Protein AF-A0A4C1SK68-F1 (afdb_monomer_lite)

Secondary structure (DSSP, 8-state):
--------TTSHHHHTTTTS--TTGGGPPPHHHHHHHHHHHHSHHHHHHHHHHHSS----HHHHHHHHHHHHHHHH--HHHHHHHHHHHHHHHHHHHHHHHH--SSPPPSS--TTTTPPPPHHHHHHHTTSHHHHHHHHHHTT-------------------------------SS-GGGSGGGTHHHHTT--SS---EESSSEE----

Radius of gyration: 30.45 Å; chains: 1; bounding box: 67×74×80 Å

Organism: Eumeta variegata (NCBI:txid151549)

InterPro domains:
  IPR021475 Plasticity-Associated Neural Transcript Short/Early meiotic induction protein 1-like [PF11326] (29-109)
  IPR021475 Plasticity-Associated Neural Transcript Short/Early meiotic induction protein 1-like [PTHR28052] (10-120)

Structure (mmCIF, N/CA/C/O backbone):
data_AF-A0A4C1SK68-F1
#
_entry.id   AF-A0A4C1SK68-F1
#
loop_
_atom_site.group_PDB
_atom_site.id
_atom_site.type_symbol
_atom_site.label_atom_id
_atom_site.label_alt_id
_atom_site.label_comp_id
_atom_site.label_asym_id
_atom_site.label_entity_id
_atom_site.label_seq_id
_atom_site.pdbx_PDB_ins_code
_atom_site.Cartn_x
_atom_site.Cartn_y
_atom_site.Cartn_z
_atom_site.occupancy
_atom_site.B_iso_or_equiv
_atom_site.auth_seq_id
_atom_site.auth_comp_id
_atom_site.auth_asym_id
_atom_site.auth_atom_id
_atom_site.pdbx_PDB_model_num
ATOM 1 N N . MET A 1 1 ? -30.040 -33.958 46.242 1.00 38.69 1 MET A N 1
ATOM 2 C CA . MET A 1 1 ? -29.887 -35.110 45.330 1.00 38.69 1 MET A CA 1
ATOM 3 C C . MET A 1 1 ? -29.654 -34.526 43.952 1.00 38.69 1 MET A C 1
ATOM 5 O O . MET A 1 1 ? -30.387 -33.626 43.572 1.00 38.69 1 MET A O 1
ATOM 9 N N . SER A 1 2 ? -28.550 -34.922 43.339 1.00 40.53 2 SER A N 1
ATOM 10 C CA . SER A 1 2 ? -27.747 -34.177 42.371 1.00 40.53 2 SER A CA 1
ATOM 11 C C . SER A 1 2 ? -28.482 -33.679 41.125 1.00 40.53 2 SER A C 1
ATOM 13 O O . SER A 1 2 ? -29.178 -34.440 40.457 1.00 40.53 2 SER A O 1
ATOM 15 N N . THR A 1 3 ? -28.262 -32.409 40.792 1.00 37.69 3 THR A N 1
ATOM 16 C CA . THR A 1 3 ? -28.519 -31.835 39.470 1.00 37.69 3 THR A CA 1
ATOM 17 C C . THR A 1 3 ? -27.426 -32.319 38.523 1.00 37.69 3 THR A C 1
ATOM 19 O O . THR A 1 3 ? -26.257 -31.997 38.709 1.00 37.69 3 THR A O 1
ATOM 22 N N . THR A 1 4 ? -27.787 -33.142 37.543 1.00 39.72 4 THR A N 1
ATOM 23 C CA . THR A 1 4 ? -26.892 -33.533 36.450 1.00 39.72 4 THR A CA 1
ATOM 24 C C . THR A 1 4 ? -26.941 -32.453 35.376 1.00 39.72 4 THR A C 1
ATOM 26 O O . THR A 1 4 ? -27.926 -32.360 34.638 1.00 39.72 4 THR A O 1
ATOM 29 N N . GLU A 1 5 ? -25.900 -31.632 35.317 1.00 50.00 5 GLU A N 1
ATOM 30 C CA . GLU A 1 5 ? -25.594 -30.792 34.161 1.00 50.00 5 GLU A CA 1
ATOM 31 C C . GLU A 1 5 ? -25.215 -31.721 33.000 1.00 50.00 5 GLU A C 1
ATOM 33 O O . GLU A 1 5 ? -24.385 -32.617 33.146 1.00 50.00 5 GLU A O 1
ATOM 38 N N . LYS A 1 6 ? -25.912 -31.583 31.871 1.00 47.06 6 LYS A N 1
ATOM 39 C CA . LYS A 1 6 ? -25.527 -32.236 30.622 1.00 47.06 6 LYS A CA 1
ATOM 40 C C . LYS A 1 6 ? -24.507 -31.327 29.962 1.00 47.06 6 LYS A C 1
ATOM 42 O O . LYS A 1 6 ? -24.854 -30.214 29.582 1.00 47.06 6 LYS A O 1
ATOM 47 N N . GLU A 1 7 ? -23.277 -31.803 29.857 1.00 49.47 7 GLU A N 1
ATOM 48 C CA . GLU A 1 7 ? -22.253 -31.167 29.040 1.00 49.47 7 GLU A CA 1
ATOM 49 C C . GLU A 1 7 ? -22.688 -31.234 27.571 1.00 49.47 7 GLU A C 1
ATOM 51 O O . GLU A 1 7 ? -22.977 -32.308 27.033 1.00 49.47 7 GLU A O 1
ATOM 56 N N . ASP A 1 8 ? -22.810 -30.062 26.946 1.00 48.53 8 ASP A N 1
ATOM 57 C CA . ASP A 1 8 ? -23.106 -29.936 25.526 1.00 48.53 8 ASP A CA 1
ATOM 58 C C . ASP A 1 8 ? -21.864 -30.353 24.708 1.00 48.53 8 ASP A C 1
ATOM 60 O O . ASP A 1 8 ? -20.822 -29.692 24.798 1.00 48.53 8 ASP A O 1
ATOM 64 N N . PRO A 1 9 ? -21.960 -31.375 23.833 1.00 48.41 9 PRO A N 1
ATOM 65 C CA . PRO A 1 9 ? -20.837 -31.929 23.057 1.00 48.41 9 PRO A CA 1
ATOM 66 C C . PRO A 1 9 ? -20.327 -30.999 21.937 1.00 48.41 9 PRO A C 1
ATOM 68 O O . PRO A 1 9 ? -19.558 -31.408 21.069 1.00 48.41 9 PRO A O 1
ATOM 71 N N . ASN A 1 10 ? -20.801 -29.753 21.911 1.00 51.72 10 ASN A N 1
ATOM 72 C CA . ASN A 1 10 ? -20.462 -28.746 20.909 1.00 51.72 10 ASN A CA 1
ATOM 73 C C . ASN A 1 10 ? -19.434 -27.723 21.419 1.00 51.72 10 ASN A C 1
ATOM 75 O O . ASN A 1 10 ? -18.953 -26.900 20.646 1.00 51.72 10 ASN A O 1
ATOM 79 N N . THR A 1 11 ? -19.101 -27.777 22.710 1.00 47.50 11 THR A N 1
ATOM 80 C CA . THR A 1 11 ? -18.128 -26.874 23.340 1.00 47.50 11 THR A CA 1
ATOM 81 C C . THR A 1 11 ? -16.695 -27.363 23.110 1.00 47.50 11 THR A C 1
ATOM 83 O O . THR A 1 11 ? -15.807 -26.559 22.852 1.00 47.50 11 THR A O 1
ATOM 86 N N . GLU A 1 12 ? -16.486 -28.684 23.063 1.00 49.59 12 GLU A N 1
ATOM 87 C CA . GLU A 1 12 ? -15.172 -29.298 22.807 1.00 49.59 12 GLU A CA 1
ATOM 88 C C . GLU A 1 12 ? -14.714 -29.164 21.344 1.00 49.59 12 GLU A C 1
ATOM 90 O O . GLU A 1 12 ? -13.524 -29.055 21.071 1.00 49.59 12 GLU A O 1
ATOM 95 N N . LYS A 1 13 ? -15.643 -29.073 20.381 1.00 45.56 13 LYS A N 1
ATOM 96 C CA . LYS A 1 13 ? -15.292 -28.851 18.963 1.00 45.56 13 LYS A CA 1
ATOM 97 C C . LYS A 1 13 ? -14.868 -27.418 18.641 1.00 45.56 13 LYS A C 1
ATOM 99 O O . LYS A 1 13 ? -14.327 -27.182 17.565 1.00 45.56 13 LYS A O 1
ATOM 104 N N . LEU A 1 14 ? -15.144 -26.469 19.535 1.00 50.62 14 LEU A N 1
ATOM 105 C CA . LEU A 1 14 ? -14.680 -25.090 19.397 1.00 50.62 14 LEU A CA 1
ATOM 106 C C . LEU A 1 14 ? -13.242 -24.939 19.919 1.00 50.62 14 LEU A C 1
ATOM 108 O O . LEU A 1 14 ? -12.479 -24.144 19.377 1.00 50.62 14 LEU A O 1
ATOM 112 N N . ASP A 1 15 ? -12.871 -25.736 20.922 1.00 47.50 15 ASP A N 1
ATOM 113 C CA . ASP A 1 15 ? -11.580 -25.671 21.616 1.00 47.50 15 ASP A CA 1
ATOM 114 C C . ASP A 1 15 ? -10.448 -26.359 20.829 1.00 47.50 15 ASP A C 1
ATOM 116 O O . ASP A 1 15 ? -9.328 -25.868 20.766 1.00 47.50 15 ASP A O 1
ATOM 120 N N . GLU A 1 16 ? -10.748 -27.414 20.066 1.00 44.81 16 GLU A N 1
ATOM 121 C CA . GLU A 1 16 ? -9.751 -28.060 19.189 1.00 44.81 16 GLU A CA 1
ATOM 122 C C . GLU A 1 16 ? -9.451 -27.245 17.903 1.00 44.81 16 GLU A C 1
ATOM 124 O O . GLU A 1 16 ? -8.502 -27.529 17.176 1.00 44.81 16 GLU A O 1
ATOM 129 N N . SER A 1 17 ? -10.230 -26.186 17.631 1.00 52.22 17 SER A N 1
ATOM 130 C CA . SER A 1 17 ? -9.979 -25.203 16.555 1.00 52.22 17 SER A CA 1
ATOM 131 C C . SER A 1 17 ? -9.205 -23.959 17.019 1.00 52.22 17 SER A C 1
ATOM 133 O O . SER A 1 17 ? -8.799 -23.127 16.204 1.00 52.22 17 SER A O 1
ATOM 135 N N . LEU A 1 18 ? -8.980 -23.830 18.328 1.00 54.94 18 LEU A N 1
ATOM 136 C CA . LEU A 1 18 ? -8.293 -22.698 18.955 1.00 54.94 18 LEU A CA 1
ATOM 137 C C . LEU A 1 18 ? -6.761 -22.800 18.866 1.00 54.94 18 LEU A C 1
ATOM 139 O O . LEU A 1 18 ? -6.067 -21.810 19.080 1.00 54.94 18 LEU A O 1
ATOM 143 N N . GLU A 1 19 ? -6.247 -23.964 18.464 1.00 50.34 19 GLU A N 1
ATOM 144 C CA . GLU A 1 19 ? -4.825 -24.219 18.200 1.00 50.34 19 GLU A CA 1
ATOM 145 C C . GLU A 1 19 ? -4.500 -24.324 16.700 1.00 50.34 19 GLU A C 1
ATOM 147 O O . GLU A 1 19 ? -3.377 -24.642 16.307 1.00 50.34 19 GLU A O 1
ATOM 152 N N . THR A 1 20 ? -5.458 -23.987 15.827 1.00 57.59 20 THR A N 1
ATOM 153 C CA . THR A 1 20 ? -5.109 -23.535 14.478 1.00 57.59 20 THR A CA 1
ATOM 154 C C . THR A 1 20 ? -4.511 -22.143 14.621 1.00 57.59 20 THR A C 1
ATOM 156 O O . THR A 1 20 ? -5.218 -21.138 14.541 1.00 57.59 20 THR A O 1
ATOM 159 N N . GLU A 1 21 ? -3.202 -22.090 14.891 1.00 64.06 21 GLU A N 1
ATOM 160 C CA . GLU A 1 21 ? -2.404 -20.873 14.764 1.00 64.06 21 GLU A CA 1
ATOM 161 C C . GLU A 1 21 ? -2.870 -20.139 13.510 1.00 64.06 21 GLU A C 1
ATOM 163 O O . GLU A 1 21 ? -3.033 -20.754 12.453 1.00 64.06 21 GLU A O 1
ATOM 168 N N . LEU A 1 22 ? -3.150 -18.842 13.631 1.00 72.88 22 LEU A N 1
ATOM 169 C CA . LEU A 1 22 ? -3.483 -17.989 12.498 1.00 72.88 22 LEU A CA 1
ATOM 170 C C . LEU A 1 22 ? -2.348 -18.106 11.467 1.00 72.88 22 LEU A C 1
ATOM 172 O O . LEU A 1 22 ? -1.379 -17.356 11.520 1.00 72.88 22 LEU A O 1
ATOM 176 N N . ILE A 1 23 ? -2.468 -19.045 10.519 1.00 80.06 23 ILE A N 1
ATOM 177 C CA . ILE A 1 23 ? -1.443 -19.375 9.507 1.00 80.06 23 ILE A CA 1
ATOM 178 C C . ILE A 1 23 ? -1.027 -18.107 8.746 1.00 80.06 23 ILE A C 1
ATOM 180 O O . ILE A 1 23 ? 0.108 -17.954 8.296 1.00 80.06 23 ILE A O 1
ATOM 184 N N . ASP A 1 24 ? -1.961 -17.164 8.647 1.00 88.94 24 ASP A N 1
ATOM 185 C CA . ASP A 1 24 ? -1.818 -15.894 7.960 1.00 88.94 24 ASP A CA 1
ATOM 186 C C . ASP A 1 24 ? -1.514 -14.702 8.891 1.00 88.94 24 ASP A C 1
ATOM 188 O O . ASP A 1 24 ? -1.671 -13.557 8.469 1.00 88.94 24 ASP A O 1
ATOM 192 N N . GLU A 1 25 ? -1.040 -14.915 10.128 1.00 89.69 25 GLU A N 1
ATOM 193 C CA . GLU A 1 25 ? -0.653 -13.829 11.055 1.00 89.69 25 GLU A CA 1
ATOM 194 C C . GLU A 1 25 ? 0.375 -12.878 10.424 1.00 89.69 25 GLU A C 1
ATOM 196 O O . GLU A 1 25 ? 0.299 -11.663 10.600 1.00 89.69 25 GLU A O 1
ATOM 201 N N . TRP A 1 26 ? 1.290 -13.401 9.604 1.00 91.44 26 TRP A N 1
ATOM 202 C CA . TRP A 1 26 ? 2.285 -12.609 8.873 1.00 91.44 26 TRP A CA 1
ATOM 203 C C . TRP A 1 26 ? 1.676 -11.556 7.926 1.00 91.44 26 TRP A C 1
ATOM 205 O O . TRP A 1 26 ? 2.386 -10.654 7.477 1.00 91.44 26 TRP A O 1
ATOM 215 N N . MET A 1 27 ? 0.382 -11.658 7.589 1.00 93.06 27 MET A N 1
ATOM 216 C CA . MET A 1 27 ? -0.323 -10.654 6.786 1.00 93.06 27 MET A CA 1
ATOM 217 C C . MET A 1 27 ? -0.665 -9.390 7.583 1.00 93.06 27 MET A C 1
ATOM 219 O O . MET A 1 27 ? -0.877 -8.334 6.981 1.00 93.06 27 MET A O 1
ATOM 223 N N . ILE A 1 28 ? -0.714 -9.479 8.913 1.00 95.25 28 ILE A N 1
ATOM 224 C CA . ILE A 1 28 ? -1.038 -8.357 9.792 1.00 95.25 28 ILE A CA 1
ATOM 225 C C . ILE A 1 28 ? 0.140 -7.378 9.805 1.00 95.25 28 ILE A C 1
ATOM 227 O O . ILE A 1 28 ? 1.260 -7.710 10.195 1.00 95.25 28 ILE A O 1
ATOM 231 N N . ARG A 1 29 ? -0.106 -6.140 9.365 1.00 95.75 29 ARG A N 1
ATOM 232 C CA . ARG A 1 29 ? 0.907 -5.074 9.347 1.00 95.75 29 ARG A CA 1
ATOM 233 C C . ARG A 1 29 ? 0.999 -4.373 10.705 1.00 95.75 29 ARG A C 1
ATOM 235 O O . ARG A 1 29 ? 0.130 -4.512 11.559 1.00 95.75 29 ARG A O 1
ATOM 242 N N . GLN A 1 30 ? 2.039 -3.559 10.894 1.00 96.62 30 GLN A N 1
ATOM 243 C CA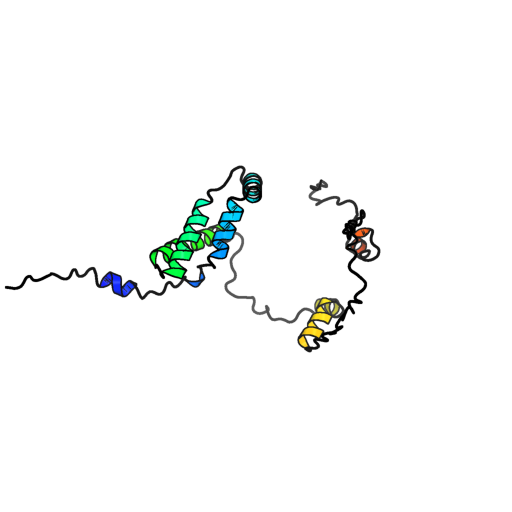 . GLN A 1 30 ? 2.144 -2.699 12.078 1.00 96.62 30 GLN A CA 1
ATOM 244 C C . GLN A 1 30 ? 0.952 -1.737 12.165 1.00 96.62 30 GLN A C 1
ATOM 246 O O . GLN A 1 30 ? 0.571 -1.127 11.164 1.00 96.62 30 GLN A O 1
ATOM 251 N N . CYS A 1 31 ? 0.412 -1.536 13.371 1.00 97.62 31 CYS A N 1
ATOM 252 C CA . CYS A 1 31 ? -0.778 -0.703 13.554 1.00 97.62 31 CYS A CA 1
ATOM 253 C C . CYS A 1 31 ? -0.584 0.761 13.126 1.00 97.62 31 CYS A C 1
ATOM 255 O O . CYS A 1 31 ? -1.534 1.399 12.675 1.00 97.62 31 CYS A O 1
ATOM 257 N N . SER A 1 32 ? 0.644 1.285 13.198 1.00 97.50 32 SER A N 1
ATOM 258 C CA . SER A 1 32 ? 0.994 2.613 12.676 1.00 97.50 32 SER A CA 1
ATOM 259 C C . SER A 1 32 ? 0.655 2.764 11.193 1.00 97.50 32 SER A C 1
ATOM 261 O O . SER A 1 32 ? 0.072 3.772 10.810 1.00 97.50 32 SER A O 1
ATOM 263 N N . LEU A 1 33 ? 0.914 1.737 10.380 1.00 97.81 33 LEU A N 1
ATOM 264 C CA . LEU A 1 33 ? 0.646 1.781 8.945 1.00 97.81 33 LEU A CA 1
ATOM 265 C C . LEU A 1 33 ? -0.849 1.946 8.662 1.00 97.81 33 LEU A C 1
ATOM 267 O O . LEU A 1 33 ? -1.220 2.792 7.861 1.00 97.81 33 LEU A O 1
ATOM 271 N N . TYR A 1 34 ? -1.729 1.216 9.354 1.00 98.00 34 TYR A N 1
ATOM 272 C CA . TYR A 1 34 ? -3.180 1.391 9.184 1.00 98.00 34 TYR A CA 1
ATOM 273 C C . TYR A 1 34 ? -3.651 2.798 9.558 1.00 98.00 34 TYR A C 1
ATOM 275 O O . TYR A 1 34 ? -4.532 3.359 8.903 1.00 98.00 34 TYR A O 1
ATOM 283 N N . LYS A 1 35 ? -3.053 3.381 10.601 1.00 97.88 35 LYS A N 1
ATOM 284 C CA . LYS A 1 35 ? -3.345 4.751 11.023 1.00 97.88 35 LYS A CA 1
ATOM 285 C C . LYS A 1 35 ? -2.905 5.764 9.970 1.00 97.88 35 LYS A C 1
ATOM 287 O O . LYS A 1 35 ? -3.661 6.686 9.671 1.00 97.88 35 LYS A O 1
ATOM 292 N N . ASP A 1 36 ? -1.719 5.584 9.402 1.00 98.00 36 ASP A N 1
ATOM 293 C CA . ASP A 1 36 ? -1.185 6.463 8.363 1.00 98.00 36 ASP A CA 1
ATOM 294 C C . ASP A 1 36 ? -2.028 6.390 7.084 1.00 98.00 36 ASP A C 1
ATOM 296 O O . ASP A 1 36 ? -2.378 7.429 6.531 1.00 98.00 36 ASP A O 1
ATOM 300 N N . GLU A 1 37 ? -2.466 5.194 6.678 1.00 97.25 37 GLU A N 1
ATOM 301 C CA . GLU A 1 37 ? -3.383 5.003 5.542 1.00 97.25 37 GLU A CA 1
ATOM 302 C C . GLU A 1 37 ? -4.736 5.693 5.778 1.00 97.25 37 GLU A C 1
ATOM 304 O O . GLU A 1 37 ? -5.276 6.356 4.891 1.00 97.25 37 GLU A O 1
ATOM 309 N N . TYR A 1 38 ? -5.285 5.592 6.994 1.00 97.75 38 TYR A N 1
ATOM 310 C CA . TYR A 1 38 ? -6.509 6.305 7.361 1.00 97.75 38 TYR A CA 1
ATOM 311 C C . TYR A 1 38 ? -6.325 7.831 7.308 1.00 97.75 38 TYR A C 1
ATOM 313 O O . TYR A 1 38 ? -7.180 8.548 6.773 1.00 97.75 38 TYR A O 1
ATOM 321 N N . ASN A 1 39 ? -5.209 8.334 7.840 1.00 97.62 39 ASN A N 1
ATOM 322 C CA . ASN A 1 39 ? -4.885 9.759 7.832 1.00 97.62 39 ASN A CA 1
ATOM 323 C C . ASN A 1 39 ? -4.694 10.282 6.404 1.00 97.62 39 ASN A C 1
ATOM 325 O O . ASN A 1 39 ? -5.247 11.324 6.062 1.00 97.62 39 ASN A O 1
ATOM 329 N N . GLU A 1 40 ? -3.978 9.553 5.547 1.00 97.12 40 GLU A N 1
ATOM 330 C CA . GLU A 1 40 ? -3.803 9.926 4.143 1.00 97.12 40 GLU A CA 1
ATOM 331 C C . GLU A 1 40 ? -5.144 9.889 3.402 1.00 97.12 40 GLU A C 1
ATOM 333 O O . GLU A 1 40 ? -5.490 10.840 2.704 1.00 97.12 40 GLU A O 1
ATOM 338 N N . CYS A 1 41 ? -5.965 8.856 3.621 1.00 96.44 41 CYS A N 1
ATOM 339 C CA . CYS A 1 41 ? -7.281 8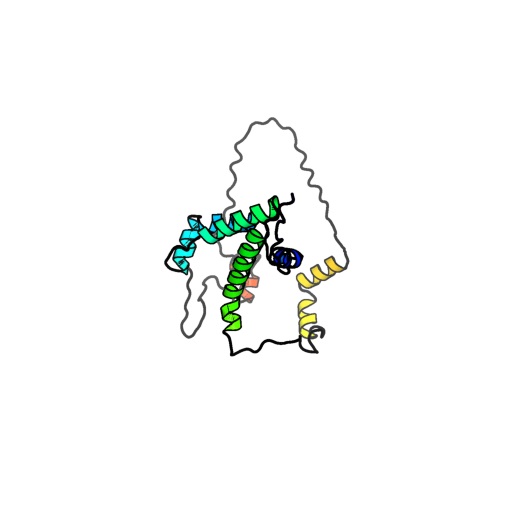.735 2.992 1.00 96.44 41 CYS A CA 1
ATOM 340 C C . CYS A 1 41 ? -8.214 9.907 3.339 1.00 96.44 41 CYS A C 1
ATOM 342 O O . CYS A 1 41 ? -8.989 10.358 2.491 1.00 96.44 41 CYS A O 1
ATOM 344 N N . THR A 1 42 ? -8.143 10.406 4.576 1.00 96.69 42 THR A N 1
ATOM 345 C CA . THR A 1 42 ? -8.995 11.497 5.077 1.00 96.69 42 THR A CA 1
ATOM 346 C C . THR A 1 42 ? -8.394 12.890 4.893 1.00 96.69 42 THR A C 1
ATOM 348 O O . THR A 1 42 ? -9.135 13.874 4.925 1.00 96.69 42 THR A O 1
ATOM 351 N N . SER A 1 43 ? -7.086 12.988 4.656 1.00 97.44 43 SER A N 1
ATOM 352 C CA . SER A 1 43 ? -6.380 14.240 4.395 1.00 97.44 43 SER A CA 1
ATOM 353 C C . SER A 1 43 ? -6.938 14.957 3.167 1.00 97.44 43 SER A C 1
ATOM 355 O O . SER A 1 43 ? -7.312 14.330 2.178 1.00 97.44 43 SER A O 1
ATOM 357 N N . ILE A 1 44 ? -6.932 16.294 3.186 1.00 97.00 44 ILE A N 1
ATOM 358 C CA . ILE A 1 44 ? -7.383 17.132 2.061 1.00 97.00 44 ILE A CA 1
ATOM 359 C C . ILE A 1 44 ? -6.631 16.763 0.777 1.00 97.00 44 ILE A C 1
ATOM 361 O O . ILE A 1 44 ? -7.235 16.641 -0.288 1.00 97.00 44 ILE A O 1
ATOM 365 N N . LYS A 1 45 ? -5.316 16.535 0.885 1.00 97.19 45 LYS A N 1
ATOM 366 C CA . LYS A 1 45 ? -4.480 16.136 -0.250 1.00 97.19 45 LYS A CA 1
ATOM 367 C C . LYS A 1 45 ? -4.884 14.756 -0.777 1.00 97.19 45 LYS A C 1
ATOM 369 O O . LYS A 1 45 ? -5.051 14.591 -1.983 1.00 97.19 45 LYS A O 1
ATOM 374 N N . GLY A 1 46 ? -5.109 13.791 0.112 1.00 96.12 46 GLY A N 1
ATOM 375 C CA . GLY A 1 46 ? -5.563 12.456 -0.270 1.00 96.12 46 GLY A CA 1
ATOM 376 C C . GLY A 1 46 ? -6.955 12.464 -0.900 1.00 96.12 46 GLY A C 1
ATOM 377 O O . GLY A 1 46 ? -7.160 11.824 -1.928 1.00 96.12 46 GLY A O 1
ATOM 378 N N . ARG A 1 47 ? -7.896 13.253 -0.364 1.00 96.12 47 ARG A N 1
ATOM 379 C CA . ARG A 1 47 ? -9.228 13.461 -0.959 1.00 96.12 47 ARG A CA 1
ATOM 380 C C . ARG A 1 47 ? -9.149 14.086 -2.346 1.00 96.12 47 ARG A C 1
ATOM 382 O O . ARG A 1 47 ? -9.845 13.632 -3.250 1.00 96.12 47 ARG A O 1
ATOM 389 N N . PHE A 1 48 ? -8.270 15.068 -2.531 1.00 97.50 48 PHE A N 1
ATOM 390 C CA . PHE A 1 48 ? -8.014 15.658 -3.842 1.00 97.50 48 PHE A CA 1
ATOM 391 C C . PHE A 1 48 ? -7.465 14.621 -4.835 1.00 97.50 48 PHE A 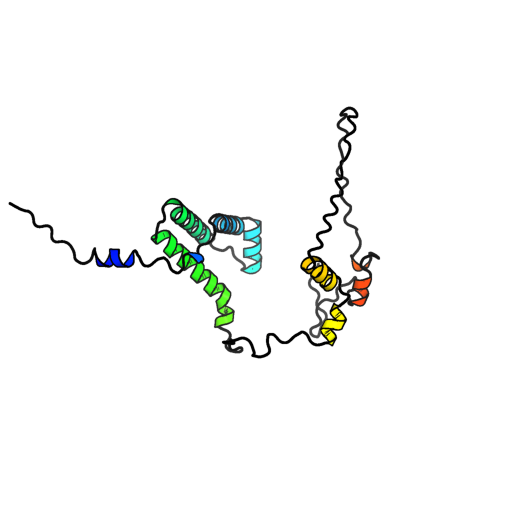C 1
ATOM 393 O O . PHE A 1 48 ? -7.966 14.520 -5.953 1.00 97.50 48 PHE A O 1
ATOM 400 N N . HIS A 1 49 ? -6.496 13.796 -4.427 1.00 96.50 49 HIS A N 1
ATOM 401 C CA . HIS A 1 49 ? -5.963 12.730 -5.280 1.00 96.50 49 HIS A CA 1
ATOM 402 C C . HIS A 1 49 ? -7.001 11.651 -5.612 1.00 96.50 49 HIS A C 1
ATOM 404 O O . HIS A 1 49 ? -7.069 11.212 -6.757 1.00 96.50 49 HIS A O 1
ATOM 410 N N . GLN A 1 50 ? -7.835 11.248 -4.650 1.00 95.62 50 GLN A N 1
ATOM 411 C CA . GLN A 1 50 ? -8.937 10.310 -4.890 1.00 95.62 50 GLN A CA 1
ATOM 412 C C . GLN A 1 50 ? -9.908 10.862 -5.933 1.00 95.62 50 GLN A C 1
ATOM 414 O O . GLN A 1 50 ? -10.215 10.167 -6.895 1.00 95.62 50 GLN A O 1
ATOM 419 N N . TYR A 1 51 ? -10.311 12.127 -5.790 1.00 96.00 51 TYR A N 1
ATOM 420 C CA . TYR A 1 51 ? -11.183 12.786 -6.756 1.00 96.00 51 TYR A CA 1
ATOM 421 C C . TYR A 1 51 ? -10.540 12.868 -8.147 1.00 96.00 51 TYR A C 1
ATOM 423 O O . TYR A 1 51 ? -11.204 12.614 -9.145 1.00 96.00 51 TYR A O 1
ATOM 431 N N . PHE A 1 52 ? -9.238 13.152 -8.233 1.00 97.19 52 PHE A N 1
ATOM 432 C CA . PHE A 1 52 ? -8.526 13.194 -9.513 1.00 97.19 52 PHE A CA 1
ATOM 433 C C . PHE A 1 52 ? -8.462 11.826 -10.215 1.00 97.19 52 PHE A C 1
ATOM 435 O O . PHE A 1 52 ? -8.555 11.761 -11.437 1.00 97.19 52 PHE A O 1
ATOM 442 N N . ILE A 1 53 ? -8.300 10.734 -9.460 1.00 95.50 53 ILE A N 1
ATOM 443 C CA . ILE A 1 53 ? -8.153 9.379 -10.018 1.00 95.50 53 ILE A CA 1
ATOM 444 C C . ILE A 1 53 ? -9.514 8.736 -10.307 1.00 95.50 53 ILE A C 1
ATOM 446 O O . ILE A 1 53 ? -9.696 8.131 -11.361 1.00 95.50 53 ILE A O 1
ATOM 450 N N . TYR A 1 54 ? -10.451 8.835 -9.363 1.00 94.69 54 TYR A N 1
ATOM 451 C CA . TYR A 1 54 ? -11.716 8.095 -9.379 1.00 94.69 54 TYR A CA 1
ATOM 452 C C . TYR A 1 54 ? -12.938 8.973 -9.679 1.00 94.69 54 TYR A C 1
ATOM 454 O O . TYR A 1 54 ? -14.001 8.440 -9.972 1.00 94.69 54 TYR A O 1
ATOM 462 N N . GLY A 1 55 ? -12.818 10.302 -9.607 1.00 96.12 55 GLY A N 1
ATOM 463 C CA . GLY A 1 55 ? -13.942 11.237 -9.761 1.00 96.12 55 GLY A CA 1
ATOM 464 C C . GLY A 1 55 ? -14.817 11.391 -8.512 1.00 96.12 55 GLY A C 1
ATOM 465 O O . GLY A 1 55 ? -15.720 12.222 -8.489 1.00 96.12 55 GLY A O 1
ATOM 466 N N . GLU A 1 56 ? -14.543 10.629 -7.455 1.00 95.50 56 GLU A N 1
ATOM 467 C CA . GLU A 1 56 ? -15.268 10.659 -6.188 1.00 95.50 56 GLU A CA 1
ATOM 468 C C . GLU A 1 56 ? -14.327 10.409 -5.004 1.00 95.50 56 GLU A C 1
ATOM 470 O O . GLU A 1 56 ? -13.156 10.052 -5.161 1.00 95.50 56 GLU A O 1
ATOM 475 N N . THR A 1 57 ? -14.834 10.617 -3.793 1.00 94.12 57 THR A N 1
ATOM 476 C CA . THR A 1 57 ? -14.096 10.322 -2.561 1.00 94.12 57 THR A CA 1
ATOM 477 C C . THR A 1 57 ? -14.452 8.931 -2.053 1.00 94.12 57 THR A C 1
ATOM 479 O O . THR A 1 57 ? -15.631 8.610 -1.937 1.00 94.12 57 THR A O 1
ATOM 482 N N . LEU A 1 58 ? -13.447 8.131 -1.691 1.00 93.25 58 LEU A N 1
ATOM 483 C CA . LEU A 1 58 ? -13.639 6.739 -1.270 1.00 93.25 58 LEU A CA 1
ATOM 484 C C . LEU A 1 58 ? -14.060 6.616 0.203 1.00 93.25 58 LEU A C 1
ATOM 486 O O . LEU A 1 58 ? -13.830 7.518 1.013 1.00 93.25 58 LEU A O 1
ATOM 490 N N . ASP A 1 59 ? -14.622 5.471 0.590 1.00 95.19 59 ASP A N 1
ATOM 491 C CA . ASP A 1 59 ? -14.892 5.196 2.002 1.00 95.19 59 ASP A CA 1
ATOM 492 C C . ASP A 1 59 ? -13.598 4.839 2.760 1.00 95.19 59 ASP A C 1
ATOM 494 O O . ASP A 1 59 ? -12.983 3.796 2.538 1.00 95.19 59 ASP A O 1
ATOM 498 N N . CYS A 1 60 ? -13.188 5.708 3.688 1.00 95.31 60 CYS A N 1
ATOM 499 C CA . CYS A 1 60 ? -12.002 5.506 4.526 1.00 95.31 60 CYS A CA 1
ATOM 500 C C . CYS A 1 60 ? -12.291 4.687 5.794 1.00 95.31 60 CYS A C 1
ATOM 502 O O . CYS A 1 60 ? -11.365 4.380 6.547 1.00 95.31 60 CYS A O 1
ATOM 504 N N . ASN A 1 61 ? -13.553 4.344 6.075 1.00 96.69 61 ASN A N 1
ATOM 505 C CA . ASN A 1 61 ? -13.925 3.669 7.319 1.00 96.69 61 ASN A CA 1
ATOM 506 C C . ASN A 1 61 ? -13.283 2.288 7.461 1.00 96.69 61 ASN A C 1
ATOM 508 O O . ASN A 1 61 ? -13.009 1.865 8.585 1.00 96.69 61 ASN A O 1
ATOM 512 N N . GLN A 1 62 ? -13.002 1.606 6.345 1.00 96.38 62 GLN A N 1
ATOM 513 C CA . GLN A 1 62 ? -12.313 0.317 6.369 1.00 96.38 62 GLN A CA 1
ATOM 514 C C . GLN A 1 62 ? -10.946 0.428 7.056 1.00 96.38 62 GLN A C 1
ATOM 516 O O . GLN A 1 62 ? -10.653 -0.352 7.954 1.00 96.38 62 GLN A O 1
ATOM 521 N N . TRP A 1 63 ? -10.159 1.459 6.732 1.00 97.38 63 TRP A N 1
ATOM 522 C CA . TRP A 1 63 ? -8.849 1.693 7.347 1.00 97.38 63 TRP A CA 1
ATOM 523 C C . TRP A 1 63 ? -8.930 1.944 8.851 1.00 97.38 63 TRP A C 1
ATOM 525 O O . TRP A 1 63 ? -8.091 1.474 9.613 1.00 97.38 63 TRP A O 1
ATOM 535 N N . LYS A 1 64 ? -9.979 2.643 9.294 1.00 97.44 64 LYS A N 1
ATOM 536 C CA . LYS A 1 64 ? -10.227 2.883 10.718 1.00 97.44 64 LYS A CA 1
ATOM 537 C C . LYS A 1 64 ? -10.580 1.596 11.463 1.00 97.44 64 LYS A C 1
ATOM 539 O O . LYS A 1 64 ? -10.123 1.397 12.585 1.00 97.44 64 LYS A O 1
ATOM 544 N N . LYS A 1 65 ? -11.398 0.732 10.852 1.00 97.75 65 LYS A N 1
ATOM 545 C CA . LYS A 1 65 ? -11.739 -0.585 11.409 1.00 97.75 65 LYS A CA 1
ATOM 546 C C . LYS A 1 65 ? -10.501 -1.470 11.498 1.00 97.75 65 LYS A C 1
ATOM 548 O O . LYS A 1 65 ? -10.245 -2.011 12.567 1.00 97.75 65 LYS A O 1
ATOM 553 N N . ASP A 1 66 ? -9.718 -1.539 10.422 1.00 97.88 66 ASP A N 1
ATOM 554 C CA . ASP A 1 66 ? -8.461 -2.288 10.380 1.00 97.88 66 ASP A CA 1
ATOM 555 C C . ASP A 1 66 ? -7.497 -1.785 11.474 1.00 97.88 66 ASP A C 1
ATOM 557 O O . ASP A 1 66 ? -6.947 -2.583 12.224 1.00 97.88 66 ASP A O 1
ATOM 561 N N . TYR A 1 67 ? -7.358 -0.467 11.660 1.00 98.12 67 TYR A N 1
ATOM 562 C CA . TYR A 1 67 ? -6.540 0.099 12.741 1.00 98.12 67 TYR A CA 1
ATOM 563 C C . TYR A 1 67 ? -7.009 -0.344 14.135 1.00 98.12 67 TYR A C 1
ATOM 565 O O . TYR A 1 67 ? -6.207 -0.825 14.933 1.00 98.12 67 TYR A O 1
ATOM 573 N N . ASN A 1 68 ? -8.308 -0.226 14.421 1.00 97.94 68 ASN A N 1
ATOM 574 C CA . ASN A 1 68 ? -8.859 -0.611 15.720 1.00 97.94 68 ASN A CA 1
ATOM 575 C C . ASN A 1 68 ? -8.711 -2.117 15.982 1.00 97.94 68 ASN A C 1
ATOM 577 O O . ASN A 1 68 ? -8.381 -2.517 17.094 1.00 97.94 68 ASN A O 1
ATOM 581 N N . ASN A 1 69 ? -8.945 -2.946 14.964 1.00 97.69 69 ASN A N 1
ATOM 582 C CA . ASN A 1 69 ? -8.782 -4.394 15.060 1.00 97.69 69 ASN A CA 1
ATOM 583 C C . ASN A 1 69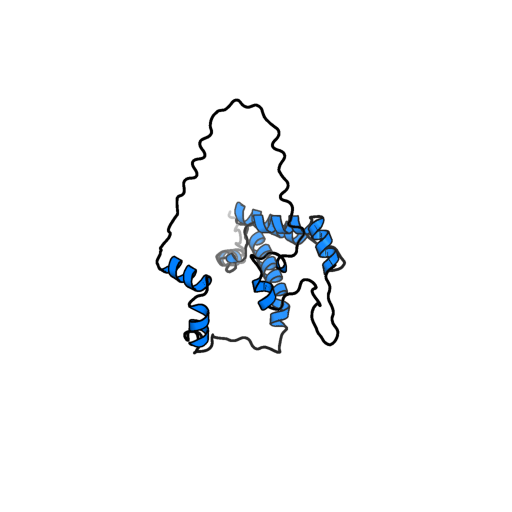 ? -7.309 -4.778 15.252 1.00 97.69 69 ASN A C 1
ATOM 585 O O . ASN A 1 69 ? -7.016 -5.664 16.047 1.00 97.69 69 ASN A O 1
ATOM 589 N N . CYS A 1 70 ? -6.384 -4.062 14.606 1.00 97.69 70 CYS A N 1
ATOM 590 C CA . CYS A 1 70 ? -4.951 -4.222 14.836 1.00 97.69 70 CYS A CA 1
ATOM 591 C C . CYS A 1 70 ? -4.582 -3.926 16.293 1.00 97.69 70 CYS A C 1
ATOM 593 O O . CYS A 1 70 ? -3.899 -4.727 16.921 1.00 97.69 70 CYS A O 1
ATOM 595 N N . CYS A 1 71 ? -5.060 -2.810 16.855 1.00 97.38 71 CYS A N 1
ATOM 596 C CA . CYS A 1 71 ? -4.802 -2.471 18.257 1.00 97.38 71 CYS A CA 1
ATOM 597 C C . CYS A 1 71 ? -5.325 -3.554 19.208 1.00 97.38 71 CYS A C 1
ATOM 599 O O . CYS A 1 71 ? -4.577 -4.010 20.065 1.00 97.38 71 CYS A O 1
ATOM 601 N N . LYS A 1 72 ? -6.554 -4.043 18.997 1.00 97.31 72 LYS A N 1
ATOM 602 C CA . LYS A 1 72 ? -7.120 -5.150 19.787 1.00 97.31 72 LYS A CA 1
ATOM 603 C C . LYS A 1 72 ? -6.300 -6.432 19.685 1.00 97.31 72 LYS A C 1
ATOM 605 O O . LYS A 1 72 ? -6.085 -7.106 20.684 1.00 97.31 72 LYS A O 1
ATOM 610 N N . TRP A 1 73 ? -5.810 -6.761 18.493 1.00 95.88 73 TRP A N 1
ATOM 611 C CA . TRP A 1 73 ? -4.928 -7.910 18.308 1.00 95.88 73 TRP A CA 1
ATOM 612 C C . TRP A 1 73 ? -3.606 -7.751 19.068 1.00 95.88 73 TRP A C 1
ATOM 614 O O . TRP A 1 73 ? -3.152 -8.685 19.721 1.00 95.88 73 TRP A O 1
ATOM 624 N N . VAL A 1 74 ? -2.994 -6.568 19.016 1.00 95.94 74 VAL A N 1
ATOM 625 C CA . VAL A 1 74 ? -1.714 -6.304 19.686 1.00 95.94 74 VAL A CA 1
ATOM 626 C C . VAL A 1 74 ? -1.857 -6.271 21.211 1.00 95.94 74 VAL A C 1
ATOM 628 O O . VAL A 1 74 ? -0.968 -6.756 21.907 1.00 95.94 74 VAL A O 1
ATOM 631 N N . GLU A 1 75 ? -2.949 -5.708 21.728 1.00 95.81 75 GLU A N 1
ATOM 632 C CA . GLU A 1 75 ? -3.176 -5.517 23.167 1.00 95.81 75 GLU A CA 1
ATOM 633 C C . GLU A 1 75 ? -3.776 -6.756 23.842 1.00 95.81 75 GLU A C 1
ATOM 635 O O . GLU A 1 75 ? -3.277 -7.200 24.874 1.00 95.81 75 GLU A O 1
ATOM 640 N N . GLU A 1 76 ? -4.838 -7.317 23.262 1.00 94.19 76 GLU A N 1
ATOM 641 C CA . GLU A 1 76 ? -5.666 -8.362 23.879 1.00 94.19 76 GLU A CA 1
ATOM 642 C C . GLU A 1 76 ? -5.469 -9.739 23.230 1.00 94.19 76 GLU A C 1
ATOM 644 O O . GLU A 1 76 ? -5.961 -10.733 23.760 1.00 94.19 76 GLU A O 1
ATOM 649 N N . ARG A 1 77 ? -4.768 -9.817 22.085 1.00 92.12 77 ARG A N 1
ATOM 650 C CA . ARG A 1 77 ? -4.681 -11.026 21.241 1.00 92.12 77 ARG A CA 1
ATOM 651 C C . ARG A 1 77 ? -6.061 -11.576 20.842 1.00 92.12 77 ARG A C 1
ATOM 653 O O . ARG A 1 77 ? -6.259 -12.783 20.750 1.00 92.12 77 ARG A O 1
ATOM 660 N N . ASP A 1 78 ? -7.011 -10.683 20.545 1.00 94.50 78 ASP A N 1
ATOM 661 C CA . ASP A 1 78 ? -8.354 -11.068 20.083 1.00 94.50 78 ASP A CA 1
ATOM 662 C C . ASP A 1 78 ? -8.310 -11.714 18.683 1.00 94.50 78 ASP A C 1
ATOM 664 O O . ASP A 1 78 ? -8.058 -11.048 17.672 1.00 94.50 78 ASP A O 1
ATOM 668 N N . LEU A 1 79 ? -8.600 -13.017 18.625 1.00 91.69 79 LEU A N 1
ATOM 669 C CA . LEU A 1 79 ? -8.588 -13.826 17.401 1.00 91.69 79 LEU A CA 1
ATOM 670 C C . LEU A 1 79 ? -9.587 -13.321 16.351 1.00 91.69 79 LEU A C 1
ATOM 672 O O . LEU A 1 79 ? -9.279 -13.310 15.161 1.00 91.69 79 LEU A O 1
ATOM 676 N N . ARG A 1 80 ? -10.761 -12.833 16.770 1.00 93.88 80 ARG A N 1
ATOM 677 C CA . ARG A 1 80 ? -11.795 -12.345 15.835 1.00 93.88 80 ARG A CA 1
ATOM 678 C C . ARG A 1 80 ? -11.365 -11.055 15.147 1.00 93.88 80 ARG A C 1
ATOM 680 O O . ARG A 1 80 ? -11.654 -10.834 13.967 1.00 93.88 80 ARG A O 1
ATOM 687 N N . ALA A 1 81 ? -10.676 -10.192 15.893 1.00 95.38 81 ALA A N 1
ATOM 688 C CA . ALA A 1 81 ? -10.111 -8.964 15.357 1.00 95.38 81 ALA A CA 1
ATOM 689 C C . ALA A 1 81 ? -9.010 -9.275 14.331 1.00 95.38 81 ALA A C 1
ATOM 691 O O . ALA A 1 81 ? -8.987 -8.658 13.263 1.00 95.38 81 ALA A O 1
ATOM 692 N N . ALA A 1 82 ? -8.153 -10.258 14.629 1.00 95.06 82 ALA A N 1
ATOM 693 C CA . ALA A 1 82 ? -7.113 -10.727 13.720 1.00 95.06 82 ALA A CA 1
ATOM 694 C C . ALA A 1 82 ? -7.689 -11.332 12.434 1.00 95.06 82 ALA A C 1
ATOM 696 O O . ALA A 1 82 ? -7.273 -10.941 11.348 1.00 95.06 82 ALA A O 1
ATOM 697 N N . GLU A 1 83 ? -8.686 -12.214 12.534 1.00 94.94 83 GLU A N 1
ATOM 698 C CA . GLU A 1 83 ? -9.329 -12.840 11.373 1.00 94.94 83 GLU A CA 1
ATOM 699 C C . GLU A 1 83 ? -9.950 -11.794 10.437 1.00 94.94 83 GLU A C 1
ATOM 701 O O . GLU A 1 83 ? -9.617 -11.746 9.253 1.00 94.94 83 GLU A O 1
ATOM 706 N N . THR A 1 84 ? -10.747 -10.868 10.986 1.00 95.69 84 THR A N 1
ATOM 707 C CA . THR A 1 84 ? -11.366 -9.774 10.211 1.00 95.69 84 THR A CA 1
ATOM 708 C C . THR A 1 84 ? -10.317 -8.929 9.476 1.00 95.69 84 THR A C 1
ATOM 710 O O . THR A 1 84 ? -10.530 -8.464 8.354 1.00 95.69 84 THR A O 1
ATOM 713 N N . LEU A 1 85 ? -9.172 -8.694 10.118 1.00 96.50 85 LEU A N 1
ATOM 714 C CA . LEU A 1 85 ? -8.082 -7.902 9.559 1.00 96.50 85 LEU A CA 1
ATOM 715 C C . LEU A 1 85 ? -7.297 -8.674 8.488 1.00 96.50 85 LEU A C 1
ATOM 717 O O . LEU A 1 85 ? -6.919 -8.107 7.463 1.00 96.50 85 LEU A O 1
ATOM 721 N N . ILE A 1 86 ? -7.089 -9.976 8.676 1.00 96.62 86 ILE A N 1
ATOM 722 C CA . ILE A 1 86 ? -6.483 -10.851 7.667 1.00 96.62 86 ILE A CA 1
ATOM 723 C C . ILE A 1 86 ? -7.373 -10.918 6.426 1.00 96.62 86 ILE A C 1
ATOM 725 O O . ILE A 1 86 ? -6.870 -10.823 5.305 1.00 96.62 86 ILE A O 1
ATOM 729 N N . GLU A 1 87 ? -8.689 -11.040 6.591 1.00 96.12 87 GLU A N 1
ATOM 730 C CA . GLU A 1 87 ? -9.636 -11.015 5.475 1.00 96.12 87 GLU A CA 1
ATOM 731 C C . GLU A 1 87 ? -9.556 -9.703 4.686 1.00 96.12 87 GLU A C 1
ATOM 733 O O . GLU A 1 87 ? -9.525 -9.722 3.449 1.00 96.12 87 GLU A O 1
ATOM 738 N N . SER A 1 88 ? -9.447 -8.562 5.376 1.00 96.50 88 SER A N 1
ATOM 739 C CA . SER A 1 88 ? -9.320 -7.263 4.713 1.00 96.50 88 SER A CA 1
ATOM 740 C C . SER A 1 88 ? -7.992 -7.120 3.953 1.00 96.50 88 SER A C 1
ATOM 742 O O . SER A 1 88 ? -7.975 -6.607 2.826 1.00 96.50 88 SER A O 1
ATOM 744 N N . GLU A 1 89 ? -6.884 -7.652 4.481 1.00 97.19 89 GLU A N 1
ATOM 745 C CA . GLU A 1 89 ? -5.599 -7.703 3.769 1.00 97.19 89 GLU A CA 1
ATOM 746 C C . GLU A 1 89 ? -5.612 -8.660 2.573 1.00 97.19 89 GLU A C 1
ATOM 748 O O . GLU A 1 89 ? -5.121 -8.311 1.490 1.00 97.19 89 GLU A O 1
ATOM 753 N N . LYS A 1 90 ? -6.223 -9.841 2.717 1.00 96.19 90 LYS A N 1
ATOM 754 C CA . LYS A 1 90 ? -6.425 -10.792 1.615 1.00 96.19 90 LYS A CA 1
ATOM 755 C C . LYS A 1 90 ? -7.212 -10.144 0.481 1.00 96.19 90 LYS A C 1
ATOM 757 O O . LYS A 1 90 ? -6.780 -10.214 -0.674 1.00 96.19 90 LYS A O 1
ATOM 762 N N . ALA A 1 91 ? -8.305 -9.448 0.799 1.00 96.00 91 ALA A N 1
ATOM 763 C CA . ALA A 1 91 ? -9.103 -8.714 -0.179 1.00 96.00 91 ALA A CA 1
ATOM 764 C C . ALA A 1 91 ? -8.273 -7.634 -0.894 1.00 96.00 91 ALA A C 1
ATOM 766 O O . ALA A 1 91 ? -8.291 -7.538 -2.125 1.00 96.00 91 ALA A O 1
ATOM 767 N N . ARG A 1 92 ? -7.466 -6.865 -0.153 1.00 95.31 92 ARG A N 1
ATOM 768 C CA . ARG A 1 92 ? -6.601 -5.818 -0.720 1.00 95.31 92 ARG A CA 1
ATOM 769 C C . ARG A 1 92 ? -5.526 -6.388 -1.646 1.00 95.31 92 ARG A C 1
ATOM 771 O O . ARG A 1 92 ? -5.294 -5.861 -2.739 1.00 95.31 92 ARG A O 1
ATOM 778 N N . ARG A 1 93 ? -4.884 -7.488 -1.247 1.00 95.25 93 ARG A N 1
ATOM 779 C CA . ARG A 1 93 ? -3.892 -8.199 -2.064 1.00 95.25 93 ARG A CA 1
ATOM 780 C C . ARG A 1 93 ? -4.522 -8.780 -3.326 1.00 95.25 93 ARG A C 1
ATOM 782 O O . ARG A 1 93 ? -3.935 -8.660 -4.403 1.00 95.25 93 ARG A O 1
ATOM 789 N N . TYR A 1 94 ? -5.711 -9.364 -3.207 1.00 95.50 94 TYR A N 1
ATOM 790 C CA . TYR A 1 94 ? -6.462 -9.876 -4.345 1.00 95.50 94 TYR A CA 1
ATOM 791 C C . TYR A 1 94 ? -6.780 -8.763 -5.348 1.00 95.50 94 TYR A C 1
ATOM 793 O O . TYR A 1 94 ? -6.458 -8.911 -6.523 1.00 95.50 94 TYR A O 1
ATOM 801 N N . LEU A 1 95 ? -7.294 -7.614 -4.896 1.00 95.00 95 LEU A N 1
ATOM 802 C CA . LEU A 1 95 ? -7.580 -6.465 -5.765 1.00 95.00 95 LEU A CA 1
ATOM 803 C C . LEU A 1 95 ? -6.332 -5.939 -6.485 1.00 95.00 95 LEU A C 1
ATOM 805 O O . LEU A 1 95 ? -6.402 -5.612 -7.668 1.00 95.00 95 LEU A O 1
ATOM 809 N N . ARG A 1 96 ? -5.172 -5.899 -5.818 1.00 94.75 96 ARG A N 1
ATOM 810 C CA . ARG A 1 96 ? -3.905 -5.505 -6.463 1.00 94.75 96 ARG A CA 1
ATOM 811 C C . ARG A 1 96 ? -3.484 -6.492 -7.553 1.00 94.75 96 ARG A C 1
ATOM 813 O O . ARG A 1 96 ? -2.972 -6.089 -8.593 1.00 94.75 96 ARG A O 1
ATOM 820 N N . LEU A 1 97 ? -3.689 -7.784 -7.311 1.00 93.44 97 LEU A N 1
ATOM 821 C CA . LEU A 1 97 ? -3.293 -8.857 -8.222 1.00 93.44 97 LEU A CA 1
ATOM 822 C C . LEU A 1 97 ? -4.386 -9.229 -9.236 1.00 93.44 97 LEU A C 1
ATOM 824 O O . LEU A 1 97 ? -4.119 -10.025 -10.134 1.00 93.44 97 LEU A O 1
ATOM 828 N N . GLN A 1 98 ? -5.591 -8.659 -9.138 1.00 95.19 98 GLN A N 1
ATOM 829 C CA . GLN A 1 98 ? -6.747 -9.054 -9.948 1.00 95.19 98 GLN A CA 1
ATOM 830 C C . GLN A 1 98 ? -6.441 -8.990 -11.449 1.00 95.19 98 GLN A C 1
ATOM 832 O O . GLN A 1 98 ? -6.761 -9.915 -12.186 1.00 95.19 98 GLN A O 1
ATOM 837 N N . ASN A 1 99 ? -5.747 -7.939 -11.893 1.00 92.00 99 ASN A N 1
ATOM 838 C CA . ASN A 1 99 ? -5.409 -7.740 -13.301 1.00 92.00 99 ASN A CA 1
ATOM 839 C C . ASN A 1 99 ? -4.374 -8.758 -13.784 1.00 92.00 99 ASN A C 1
ATOM 841 O O . ASN A 1 99 ? -4.418 -9.184 -14.931 1.00 92.00 99 ASN A O 1
ATOM 845 N N . HIS A 1 100 ? -3.472 -9.185 -12.901 1.00 89.50 100 HIS A N 1
ATOM 846 C CA . HIS A 1 100 ? -2.515 -10.243 -13.199 1.00 89.50 100 HIS A CA 1
ATOM 847 C C . HIS A 1 100 ? -3.200 -11.612 -13.309 1.00 89.50 100 HIS A C 1
ATOM 849 O O . HIS A 1 100 ? -2.832 -12.398 -14.171 1.00 89.50 100 HIS A O 1
ATOM 855 N N . TYR A 1 101 ? -4.209 -11.895 -12.478 1.00 88.38 101 TYR A N 1
ATOM 856 C CA . TYR A 1 101 ? -4.970 -13.148 -12.567 1.00 88.38 101 TYR A CA 1
ATOM 857 C C . TYR A 1 101 ? -5.955 -13.182 -13.738 1.00 88.38 101 TYR A C 1
ATOM 859 O O . TYR A 1 101 ? -6.202 -14.251 -14.282 1.00 88.38 101 TYR A O 1
ATOM 867 N N . ARG A 1 102 ? -6.510 -12.029 -14.123 1.00 91.69 102 ARG A N 1
ATOM 868 C CA . ARG A 1 102 ? -7.411 -11.903 -15.278 1.00 91.69 102 ARG A CA 1
ATOM 869 C C . ARG A 1 102 ? -6.683 -11.960 -16.618 1.00 91.69 102 ARG A C 1
ATOM 871 O O . ARG A 1 102 ? -7.342 -12.108 -17.636 1.00 91.69 102 ARG A O 1
ATOM 878 N N . ASN A 1 103 ? -5.361 -11.809 -16.625 1.00 89.50 103 ASN A N 1
ATOM 879 C CA . ASN A 1 103 ? -4.573 -11.871 -17.844 1.00 89.50 103 ASN A CA 1
ATOM 880 C C . ASN A 1 103 ? -4.327 -13.331 -18.250 1.00 89.50 103 ASN A C 1
ATOM 882 O O . ASN A 1 103 ? -3.594 -14.063 -17.590 1.00 89.50 103 ASN A O 1
ATOM 886 N N . ASP A 1 104 ? -4.933 -13.717 -19.360 1.00 87.94 104 ASP A N 1
ATOM 887 C CA . ASP A 1 104 ? -4.881 -15.022 -20.013 1.00 87.94 104 ASP A CA 1
ATOM 888 C C . ASP A 1 104 ? -3.847 -15.094 -21.154 1.00 87.94 104 ASP A C 1
ATOM 890 O O . ASP A 1 104 ? -3.537 -16.180 -21.646 1.00 87.94 104 ASP A O 1
ATOM 894 N N . ILE A 1 105 ? -3.250 -13.958 -21.537 1.00 91.69 105 ILE A N 1
ATOM 895 C CA . ILE A 1 105 ? -2.239 -13.869 -22.603 1.00 91.69 105 ILE A CA 1
ATOM 896 C C . ILE A 1 105 ? -0.907 -14.483 -22.151 1.00 91.69 105 ILE A C 1
ATOM 898 O O . ILE A 1 105 ? -0.231 -15.163 -22.925 1.00 91.69 105 ILE A O 1
ATOM 902 N N . TRP A 1 106 ? -0.514 -14.258 -20.894 1.00 85.81 106 TRP A N 1
ATOM 903 C CA . TRP A 1 106 ? 0.782 -14.688 -20.364 1.00 85.81 106 TRP A CA 1
ATOM 904 C C . TRP A 1 106 ? 0.619 -15.801 -19.331 1.00 85.81 106 TRP A C 1
ATOM 906 O O . TRP A 1 106 ? 0.026 -15.605 -18.272 1.00 85.81 106 TRP A O 1
ATOM 916 N N . LYS A 1 107 ? 1.211 -16.968 -19.602 1.00 86.94 107 LYS A N 1
ATOM 917 C CA . LYS A 1 107 ? 1.282 -18.063 -18.625 1.00 86.94 107 LYS A CA 1
ATOM 918 C C . LYS A 1 107 ? 2.357 -17.775 -17.578 1.00 86.94 107 LYS A C 1
ATOM 920 O O . LYS A 1 107 ? 3.452 -17.314 -17.908 1.00 86.94 107 LYS A O 1
ATOM 925 N N . LYS A 1 108 ? 2.056 -18.075 -16.313 1.00 86.81 108 LYS A N 1
ATOM 926 C CA . LYS A 1 108 ? 3.037 -17.986 -15.224 1.00 86.81 108 LYS A CA 1
ATOM 927 C C . LYS A 1 108 ? 4.090 -19.076 -15.395 1.00 86.81 108 LYS A C 1
ATOM 929 O O . LYS A 1 108 ? 3.777 -20.174 -15.843 1.00 86.81 108 LYS A O 1
ATOM 934 N N . ARG A 1 109 ? 5.335 -18.746 -15.061 1.00 89.31 109 ARG A N 1
ATOM 935 C CA . ARG A 1 109 ? 6.441 -19.706 -15.036 1.00 89.31 109 ARG A CA 1
ATOM 936 C C . ARG A 1 109 ? 6.446 -20.414 -13.685 1.00 89.31 109 ARG A C 1
ATOM 938 O O . ARG A 1 109 ? 6.371 -19.732 -12.667 1.00 89.31 109 ARG A O 1
ATOM 945 N N . ASP A 1 110 ? 6.565 -21.737 -13.697 1.00 90.62 110 ASP A N 1
ATOM 946 C CA . ASP A 1 110 ? 6.627 -22.547 -12.471 1.00 90.62 110 ASP A CA 1
ATOM 947 C C . ASP A 1 110 ? 8.021 -22.522 -11.831 1.00 90.62 110 ASP A C 1
ATOM 949 O O . ASP A 1 110 ? 8.162 -22.590 -10.613 1.00 90.62 110 ASP A O 1
ATOM 953 N N . SER A 1 111 ? 9.062 -22.377 -12.649 1.00 92.00 111 SER A N 1
ATOM 954 C CA . SER A 1 111 ? 10.455 -22.311 -12.215 1.00 92.00 111 SER A CA 1
ATOM 955 C C . SER A 1 111 ? 11.248 -21.314 -13.068 1.00 92.00 111 SER A C 1
ATOM 957 O O . SER A 1 111 ? 10.837 -20.975 -14.189 1.00 92.00 111 SER A O 1
ATOM 959 N N . PRO A 1 112 ? 12.371 -20.786 -12.547 1.00 93.19 112 PRO A N 1
ATOM 960 C CA . PRO A 1 112 ? 13.291 -20.014 -13.366 1.00 93.19 112 PRO A CA 1
ATOM 961 C C . PRO A 1 112 ? 13.836 -20.886 -14.510 1.00 93.19 112 PRO A C 1
ATOM 963 O O . PRO A 1 112 ? 13.956 -22.104 -14.363 1.00 93.19 112 PRO A O 1
ATOM 966 N N . PRO A 1 113 ? 14.183 -20.286 -15.660 1.00 93.00 113 PRO A N 1
ATOM 967 C CA . PRO A 1 113 ? 14.876 -21.005 -16.722 1.00 93.00 113 PRO A CA 1
ATOM 968 C C . PRO A 1 113 ? 16.153 -21.680 -16.201 1.00 93.00 113 PRO A C 1
ATOM 970 O O . PRO A 1 113 ? 16.848 -21.110 -15.367 1.00 93.00 113 PRO A O 1
ATOM 973 N N . SER A 1 114 ? 16.513 -22.846 -16.748 1.00 92.31 114 SER A N 1
ATOM 974 C CA . SER A 1 114 ? 17.733 -23.582 -16.353 1.00 92.31 114 SER A CA 1
ATOM 975 C C . SER A 1 114 ? 19.021 -22.754 -16.466 1.00 92.31 114 SER A C 1
ATOM 977 O O . SER A 1 114 ? 20.008 -23.043 -15.802 1.00 92.31 114 SER A O 1
ATOM 979 N N . ASP A 1 115 ? 19.007 -21.736 -17.321 1.00 91.94 115 ASP A N 1
ATOM 980 C CA . ASP A 1 115 ? 20.140 -20.873 -17.638 1.00 91.94 115 ASP A CA 1
ATOM 981 C C . ASP A 1 115 ? 20.117 -19.537 -16.878 1.00 91.94 115 ASP A C 1
ATOM 983 O O . ASP A 1 115 ? 20.828 -18.604 -17.246 1.00 91.94 115 ASP A O 1
ATOM 987 N N . TRP A 1 116 ? 19.275 -19.419 -15.849 1.00 88.81 116 TRP A N 1
ATOM 988 C CA . TRP A 1 116 ? 19.078 -18.172 -15.108 1.00 88.81 116 TRP A CA 1
ATOM 989 C C . TRP A 1 116 ? 20.352 -17.672 -14.410 1.00 88.81 116 TRP A C 1
ATOM 991 O O . TRP A 1 116 ? 20.593 -16.468 -14.388 1.00 88.81 116 TRP A O 1
ATOM 1001 N N . ASP A 1 117 ? 21.198 -18.590 -13.935 1.00 91.81 117 ASP A N 1
ATOM 1002 C CA . ASP A 1 117 ? 22.434 -18.276 -13.203 1.00 91.81 117 ASP A CA 1
ATOM 1003 C C . ASP A 1 117 ? 23.677 -18.176 -14.108 1.00 91.81 117 ASP A C 1
ATOM 1005 O O . ASP A 1 117 ? 24.815 -18.184 -13.629 1.00 91.81 117 ASP A O 1
ATOM 1009 N N . LYS A 1 118 ? 23.499 -18.099 -15.436 1.00 92.56 118 LYS A N 1
ATOM 1010 C CA . LYS A 1 118 ? 24.633 -17.896 -16.346 1.00 92.56 118 LYS A CA 1
ATOM 1011 C C . LYS A 1 118 ? 25.294 -16.536 -16.076 1.00 92.56 118 LYS A C 1
ATOM 1013 O O . LYS A 1 118 ? 24.591 -15.549 -15.848 1.00 92.56 118 LYS A O 1
ATOM 1018 N N . PRO A 1 119 ? 26.639 -16.453 -16.127 1.00 92.56 119 PRO A N 1
ATOM 1019 C CA . PRO A 1 119 ? 27.328 -15.180 -15.978 1.00 92.56 119 PRO A CA 1
ATOM 1020 C C . PRO A 1 119 ? 26.876 -14.200 -17.064 1.00 92.56 119 PRO A C 1
ATOM 1022 O O . PRO A 1 119 ? 26.454 -14.598 -18.154 1.00 92.56 119 PRO A O 1
ATOM 1025 N N . LEU A 1 120 ? 26.986 -12.906 -16.760 1.00 89.94 120 LEU A N 1
ATOM 1026 C CA . LEU A 1 120 ? 26.680 -11.862 -17.730 1.00 89.94 120 LEU A CA 1
ATOM 1027 C C . LEU A 1 120 ? 27.529 -12.058 -19.000 1.00 89.94 120 LEU A C 1
ATOM 1029 O O . LEU A 1 120 ? 28.720 -12.360 -18.894 1.00 89.94 120 LEU A O 1
ATOM 1033 N N . PRO A 1 121 ? 26.949 -11.865 -20.197 1.00 95.06 121 PRO A N 1
ATOM 1034 C CA . PRO A 1 121 ? 27.698 -11.895 -21.446 1.00 95.06 121 PRO A CA 1
ATOM 1035 C C . PRO A 1 121 ? 28.898 -10.939 -21.434 1.00 95.06 121 PRO A C 1
ATOM 1037 O O . PRO A 1 121 ? 28.793 -9.816 -20.937 1.00 95.06 121 PRO A O 1
ATOM 1040 N N . ASP A 1 122 ? 30.000 -11.335 -22.077 1.00 95.38 122 ASP A N 1
ATOM 1041 C CA . ASP A 1 122 ? 31.279 -10.604 -22.065 1.00 95.38 122 ASP A CA 1
ATOM 1042 C C . ASP A 1 122 ? 31.173 -9.120 -22.440 1.00 95.38 122 ASP A C 1
ATOM 1044 O O . ASP A 1 122 ? 31.916 -8.288 -21.924 1.00 95.38 122 ASP A O 1
ATOM 1048 N N . TRP A 1 123 ? 30.258 -8.759 -23.343 1.00 94.75 123 TRP A N 1
ATOM 1049 C CA . TRP A 1 123 ? 30.070 -7.369 -23.763 1.00 94.75 123 TRP A CA 1
ATOM 1050 C C . TRP A 1 123 ? 29.428 -6.499 -22.670 1.00 94.75 123 TRP A C 1
ATOM 1052 O O . TRP A 1 123 ? 29.765 -5.320 -22.573 1.00 94.75 123 TRP A O 1
ATOM 1062 N N . ILE A 1 124 ? 28.545 -7.069 -21.837 1.00 94.50 124 ILE A N 1
ATOM 1063 C CA . ILE A 1 124 ? 27.955 -6.377 -20.680 1.00 94.50 124 ILE A CA 1
ATOM 1064 C C . ILE A 1 124 ? 29.032 -6.193 -19.621 1.00 94.50 124 ILE A C 1
ATOM 1066 O O . ILE A 1 124 ? 29.235 -5.079 -19.148 1.00 94.50 124 ILE A O 1
ATOM 1070 N N . THR A 1 125 ? 29.772 -7.260 -19.318 1.00 92.31 125 THR A N 1
ATOM 1071 C CA . THR A 1 125 ? 30.860 -7.233 -18.337 1.00 92.31 125 THR A CA 1
ATOM 1072 C C . THR A 1 125 ? 31.886 -6.151 -18.684 1.00 92.31 125 THR A C 1
ATOM 1074 O O . THR A 1 125 ? 32.153 -5.286 -17.854 1.00 92.31 125 THR A O 1
ATOM 1077 N N . LYS A 1 126 ? 32.354 -6.102 -19.940 1.00 92.81 126 LYS A N 1
ATOM 1078 C CA . LYS A 1 126 ? 33.309 -5.084 -20.421 1.00 92.81 126 LYS A CA 1
ATOM 1079 C C . LYS A 1 126 ? 32.771 -3.659 -20.367 1.00 92.81 126 LYS A C 1
ATOM 1081 O O . LYS A 1 126 ? 33.503 -2.733 -20.028 1.00 92.81 126 LYS A O 1
ATOM 1086 N N . ARG A 1 127 ? 31.499 -3.461 -20.722 1.00 91.12 127 ARG A N 1
ATOM 1087 C CA . ARG A 1 127 ? 30.851 -2.145 -20.631 1.00 91.12 127 ARG A CA 1
ATOM 1088 C C . ARG A 1 127 ? 30.782 -1.674 -19.178 1.00 91.12 127 ARG A C 1
ATOM 1090 O O . ARG A 1 127 ? 30.994 -0.494 -18.907 1.00 91.12 127 ARG A O 1
ATOM 1097 N N . ASP A 1 128 ? 30.497 -2.594 -18.262 1.00 91.38 128 ASP A N 1
ATOM 1098 C CA . ASP A 1 128 ? 30.231 -2.274 -16.867 1.00 91.38 128 ASP A CA 1
ATOM 1099 C C . ASP A 1 128 ? 31.524 -2.148 -16.031 1.00 91.38 128 ASP A C 1
ATOM 1101 O O . ASP A 1 128 ? 31.509 -1.439 -15.027 1.00 91.38 128 ASP A O 1
ATOM 1105 N N . GLU A 1 129 ? 32.653 -2.736 -16.461 1.00 88.06 129 GLU A N 1
ATOM 1106 C CA . GLU A 1 129 ? 33.957 -2.781 -15.760 1.00 88.06 129 GLU A CA 1
ATOM 1107 C C . GLU A 1 129 ? 34.433 -1.438 -15.177 1.00 88.06 129 GLU A C 1
ATOM 1109 O O . GLU A 1 129 ? 34.958 -1.416 -14.058 1.00 88.06 129 GLU A O 1
ATOM 1114 N N . ASN A 1 130 ? 34.219 -0.340 -15.912 1.00 88.56 130 ASN A N 1
ATOM 1115 C CA . ASN A 1 130 ? 34.665 1.015 -15.560 1.00 88.56 130 ASN A CA 1
ATOM 1116 C C . ASN A 1 130 ? 33.523 1.937 -15.106 1.00 88.56 130 ASN A C 1
ATOM 1118 O O . ASN A 1 130 ? 33.715 3.143 -14.941 1.00 88.56 130 ASN A O 1
ATOM 1122 N N . THR A 1 131 ? 32.317 1.399 -14.923 1.00 92.75 131 THR A N 1
ATOM 1123 C CA . THR A 1 131 ? 31.192 2.184 -14.412 1.00 92.75 131 THR A CA 1
ATOM 1124 C C . THR A 1 131 ? 31.367 2.465 -12.924 1.00 92.75 131 THR A C 1
ATOM 1126 O O . THR A 1 131 ? 31.900 1.650 -12.169 1.00 92.75 131 THR A O 1
ATOM 1129 N N . TYR A 1 132 ? 30.846 3.609 -12.474 1.00 90.38 132 TYR A N 1
ATOM 1130 C CA . TYR A 1 132 ? 30.832 3.973 -11.056 1.00 90.38 132 TYR A CA 1
ATOM 1131 C C . TYR A 1 132 ? 30.247 2.857 -10.175 1.00 90.38 132 TYR A C 1
ATOM 1133 O O . TYR A 1 132 ? 30.795 2.550 -9.120 1.00 90.38 132 TYR A O 1
ATOM 1141 N N . LEU A 1 133 ? 29.165 2.212 -10.626 1.00 91.50 133 LEU A N 1
ATOM 1142 C CA . LEU A 1 133 ? 28.504 1.141 -9.881 1.00 91.50 133 LEU A CA 1
ATOM 1143 C C . LEU A 1 133 ? 29.392 -0.098 -9.731 1.00 91.50 133 LEU A C 1
ATOM 1145 O O . LEU A 1 133 ? 29.440 -0.664 -8.642 1.00 91.50 133 LEU A O 1
ATOM 1149 N N . ALA A 1 134 ? 30.121 -0.499 -10.777 1.00 90.81 134 ALA A N 1
ATOM 1150 C CA . ALA A 1 134 ? 31.037 -1.634 -10.693 1.00 90.81 134 ALA A CA 1
ATOM 1151 C C . ALA A 1 134 ? 32.223 -1.348 -9.764 1.00 90.81 134 ALA A C 1
ATOM 1153 O O . ALA A 1 134 ? 32.610 -2.219 -8.987 1.00 90.81 134 ALA A O 1
ATOM 1154 N N . LEU A 1 135 ? 32.764 -0.126 -9.796 1.00 90.25 135 LEU A N 1
ATOM 1155 C CA . LEU A 1 135 ? 33.819 0.307 -8.877 1.00 90.25 135 LEU A CA 1
ATOM 1156 C C . LEU A 1 135 ? 33.320 0.319 -7.424 1.00 90.25 135 LEU A C 1
ATOM 1158 O O . LEU A 1 135 ? 33.958 -0.271 -6.559 1.00 90.25 135 LEU A O 1
ATOM 1162 N N . LYS A 1 136 ? 32.133 0.883 -7.161 1.00 91.19 136 LYS A N 1
ATOM 1163 C CA . LYS A 1 136 ? 31.523 0.870 -5.820 1.00 91.19 136 LYS A CA 1
ATOM 1164 C C . LYS A 1 136 ? 31.182 -0.528 -5.326 1.00 91.19 136 LYS A C 1
ATOM 1166 O O . LYS A 1 136 ? 31.403 -0.828 -4.160 1.00 91.19 136 LYS A O 1
ATOM 1171 N N . ALA A 1 137 ? 30.685 -1.402 -6.195 1.00 90.69 137 ALA A N 1
ATOM 1172 C CA . ALA A 1 137 ? 30.424 -2.789 -5.832 1.00 90.69 137 ALA A CA 1
ATOM 1173 C C . ALA A 1 137 ? 31.714 -3.539 -5.459 1.00 90.69 137 ALA A C 1
ATOM 1175 O O . ALA A 1 137 ? 31.682 -4.368 -4.552 1.00 90.69 137 ALA A O 1
ATOM 1176 N N . LYS A 1 138 ? 32.839 -3.248 -6.131 1.00 89.81 138 LYS A N 1
ATOM 1177 C CA . LYS A 1 138 ? 34.163 -3.782 -5.772 1.00 89.81 138 LYS A CA 1
ATOM 1178 C C . LYS A 1 138 ? 34.625 -3.244 -4.415 1.00 89.81 138 LYS A C 1
ATOM 1180 O O . LYS A 1 138 ? 34.899 -4.050 -3.537 1.00 89.81 138 LYS A O 1
ATOM 1185 N N . GLU A 1 139 ? 34.575 -1.926 -4.202 1.00 90.19 139 GLU A N 1
ATOM 1186 C CA . GLU A 1 139 ? 34.922 -1.287 -2.916 1.00 90.19 139 GLU A CA 1
ATOM 1187 C C . GLU A 1 139 ? 34.136 -1.884 -1.730 1.00 90.19 139 GLU A C 1
ATOM 1189 O O . GLU A 1 139 ? 34.717 -2.211 -0.696 1.00 90.19 139 GLU A O 1
ATOM 1194 N N . LEU A 1 140 ? 32.819 -2.077 -1.889 1.00 88.56 140 LEU A N 1
ATOM 1195 C CA . LEU A 1 140 ? 31.951 -2.652 -0.853 1.00 88.56 140 LEU A CA 1
ATOM 1196 C C . LEU A 1 140 ? 32.262 -4.131 -0.576 1.00 88.56 140 LEU A C 1
ATOM 1198 O O . LEU A 1 140 ? 32.221 -4.563 0.573 1.00 88.56 140 LEU A O 1
ATOM 1202 N N . LYS A 1 141 ? 32.577 -4.919 -1.614 1.00 88.25 141 LYS A N 1
ATOM 1203 C CA . LYS A 1 141 ? 32.963 -6.335 -1.465 1.00 88.25 141 LYS A CA 1
ATOM 1204 C C . LYS A 1 141 ? 34.336 -6.500 -0.822 1.00 88.25 141 LYS A C 1
ATOM 1206 O O . LYS A 1 141 ? 34.548 -7.452 -0.080 1.00 88.25 141 LYS A O 1
ATOM 1211 N N . GLU A 1 142 ? 35.253 -5.586 -1.114 1.00 88.12 142 GLU A N 1
ATOM 1212 C CA . GLU A 1 142 ? 36.609 -5.555 -0.562 1.00 88.12 142 GLU A CA 1
ATOM 1213 C C . GLU A 1 142 ? 36.642 -5.020 0.882 1.00 88.12 142 GLU A C 1
ATOM 1215 O O . GLU A 1 142 ? 37.698 -5.016 1.511 1.00 88.12 142 GLU A O 1
ATOM 1220 N N . GLY A 1 143 ? 35.493 -4.602 1.434 1.00 70.00 143 GLY A N 1
ATOM 1221 C CA . GLY A 1 143 ? 35.375 -4.130 2.814 1.00 70.00 143 GLY A CA 1
ATOM 1222 C C . GLY A 1 143 ? 36.162 -2.847 3.082 1.00 70.00 143 GLY A C 1
ATOM 1223 O O . GLY A 1 143 ? 36.464 -2.540 4.235 1.00 70.00 143 GLY A O 1
ATOM 1224 N N . SER A 1 144 ? 36.524 -2.094 2.037 1.00 58.44 144 SER A N 1
ATOM 1225 C CA . SER A 1 144 ? 37.252 -0.838 2.183 1.00 58.44 144 SER A CA 1
ATOM 1226 C C . SER A 1 144 ? 36.285 0.287 2.544 1.00 58.44 144 SER A C 1
ATOM 1228 O O . SER A 1 144 ? 36.107 1.243 1.788 1.00 58.44 144 SER A O 1
ATOM 1230 N N . ASP A 1 145 ? 35.683 0.202 3.725 1.00 56.53 145 ASP A N 1
ATOM 1231 C CA . ASP A 1 145 ? 35.121 1.368 4.387 1.00 56.53 145 ASP A CA 1
ATOM 1232 C C . ASP A 1 145 ? 36.296 2.266 4.788 1.00 56.53 145 ASP A C 1
ATOM 1234 O O . ASP A 1 145 ? 36.754 2.284 5.931 1.00 56.53 145 ASP A O 1
ATOM 1238 N N . LYS A 1 146 ? 36.819 3.049 3.838 1.00 55.06 146 LYS A N 1
ATOM 1239 C CA . LYS A 1 146 ? 37.509 4.284 4.202 1.00 55.06 146 LYS A CA 1
ATOM 1240 C C . LYS A 1 146 ? 36.435 5.219 4.738 1.00 55.06 146 LYS A C 1
ATOM 1242 O O . LYS A 1 146 ? 35.928 6.086 4.031 1.00 55.06 146 LYS A O 1
ATOM 1247 N N . ILE A 1 147 ? 36.063 5.000 5.998 1.00 56.31 147 ILE A N 1
ATOM 1248 C CA . ILE A 1 147 ? 35.424 6.014 6.817 1.00 56.31 147 ILE A CA 1
ATOM 1249 C C . ILE A 1 147 ? 36.467 7.121 6.918 1.00 56.31 147 ILE A C 1
ATOM 1251 O O . ILE A 1 147 ? 37.331 7.114 7.796 1.00 56.31 147 ILE A O 1
ATOM 1255 N N . ASP A 1 148 ? 36.423 8.059 5.976 1.00 55.09 148 ASP A N 1
ATOM 1256 C CA . ASP A 1 148 ? 37.058 9.352 6.141 1.00 55.09 148 ASP A CA 1
ATOM 1257 C C . ASP A 1 148 ? 36.327 10.029 7.304 1.00 55.09 148 ASP A C 1
ATOM 1259 O O . ASP A 1 148 ? 35.405 10.825 7.125 1.00 55.09 148 ASP A O 1
ATOM 1263 N N . ASN A 1 149 ? 36.749 9.695 8.525 1.00 53.72 149 ASN A N 1
ATOM 1264 C CA . ASN A 1 149 ? 36.484 10.447 9.739 1.00 53.72 149 ASN A CA 1
ATOM 1265 C C . ASN A 1 149 ? 37.211 11.790 9.620 1.00 53.72 149 ASN A C 1
ATOM 1267 O O . ASN A 1 149 ? 38.135 12.095 10.372 1.00 53.72 149 ASN A O 1
ATOM 1271 N N . LYS A 1 150 ? 36.805 12.625 8.662 1.00 55.09 150 LYS A N 1
ATOM 1272 C CA . LYS A 1 150 ? 37.021 14.059 8.774 1.00 55.09 150 LYS A CA 1
ATOM 1273 C C . LYS A 1 150 ? 36.058 14.522 9.850 1.00 55.09 150 LYS A C 1
ATOM 1275 O O . LYS A 1 150 ? 34.934 14.929 9.577 1.00 55.09 150 LYS A O 1
ATOM 1280 N N . SER A 1 151 ? 36.518 14.411 11.091 1.00 52.59 151 SER A N 1
ATOM 1281 C CA . SER A 1 151 ? 35.990 15.161 12.211 1.00 52.59 151 SER A CA 1
ATOM 1282 C C . SER A 1 151 ? 36.050 16.638 11.831 1.00 52.59 151 SER A C 1
ATOM 1284 O O . SER A 1 151 ? 37.067 17.314 11.968 1.00 52.59 151 SER A O 1
ATOM 1286 N N . THR A 1 152 ? 34.950 17.171 11.306 1.00 51.28 152 THR A N 1
ATOM 1287 C CA . THR A 1 152 ? 34.759 18.615 11.239 1.00 51.28 152 THR A CA 1
ATOM 1288 C C . THR A 1 152 ? 34.482 19.083 12.661 1.00 51.28 152 THR A C 1
ATOM 1290 O O . THR A 1 152 ? 33.339 19.283 13.065 1.00 51.28 152 THR A O 1
ATOM 1293 N N . CYS A 1 153 ? 35.549 19.188 13.451 1.00 43.28 153 CYS A N 1
ATOM 1294 C CA . CYS A 1 153 ? 35.547 19.914 14.705 1.00 43.28 153 CYS A CA 1
ATOM 1295 C C . CYS A 1 153 ? 35.507 21.402 14.343 1.00 43.28 153 CYS A C 1
ATOM 1297 O O . CYS A 1 153 ? 36.538 22.046 14.149 1.00 43.28 153 CYS A O 1
ATOM 1299 N N . SER A 1 154 ? 34.302 21.937 14.154 1.00 48.34 154 SER A N 1
ATOM 1300 C CA . SER A 1 154 ? 34.100 23.379 14.079 1.00 48.34 154 SER A CA 1
ATOM 1301 C C . SER A 1 154 ? 34.410 23.946 15.458 1.00 48.34 154 SER A C 1
ATOM 1303 O O . SER A 1 154 ? 33.632 23.784 16.396 1.00 48.34 154 SER A O 1
ATOM 1305 N N . VAL A 1 155 ? 35.571 24.581 15.590 1.00 42.66 155 VAL A N 1
ATOM 1306 C CA . VAL A 1 155 ? 35.948 25.332 16.785 1.00 42.66 155 VAL A CA 1
ATOM 1307 C C . VAL A 1 155 ? 34.940 26.472 16.927 1.00 42.66 155 VAL A C 1
ATOM 1309 O O . VAL A 1 155 ? 34.972 27.433 16.161 1.00 42.66 155 VAL A O 1
ATOM 1312 N N . ILE A 1 156 ? 34.002 26.353 17.867 1.00 46.56 156 ILE A N 1
ATOM 1313 C CA . ILE A 1 156 ? 33.123 27.462 18.237 1.00 46.56 156 ILE A CA 1
ATOM 1314 C C . ILE A 1 156 ? 33.998 28.443 19.012 1.00 46.56 156 ILE A C 1
ATOM 1316 O O . ILE A 1 156 ? 34.220 28.298 20.213 1.00 46.56 156 ILE A O 1
ATOM 1320 N N . THR A 1 157 ? 34.545 29.434 18.314 1.00 45.91 157 THR A N 1
ATOM 1321 C CA . THR A 1 157 ? 35.103 30.611 18.966 1.00 45.91 157 THR A CA 1
ATOM 1322 C C . THR A 1 157 ? 33.946 31.361 19.617 1.00 45.91 157 THR A C 1
ATOM 1324 O O . THR A 1 157 ? 33.028 31.842 18.955 1.00 45.91 157 THR A O 1
ATOM 1327 N N . VAL A 1 158 ? 33.964 31.416 20.948 1.00 46.91 158 VAL A N 1
ATOM 1328 C CA . VAL A 1 158 ? 33.012 32.179 21.756 1.00 46.91 158 VAL A CA 1
ATOM 1329 C C . VAL A 1 158 ? 33.299 33.667 21.544 1.00 46.91 158 VAL A C 1
ATOM 1331 O O . VAL A 1 158 ? 33.985 34.306 22.333 1.00 46.91 158 VAL A O 1
ATOM 1334 N N . PHE A 1 159 ? 32.796 34.224 20.445 1.00 40.00 159 PHE A N 1
ATOM 1335 C CA . PHE A 1 159 ? 32.622 35.662 20.294 1.00 40.00 159 PHE A CA 1
ATOM 1336 C C . PHE A 1 159 ? 31.161 35.991 20.581 1.00 40.00 159 PHE A C 1
ATOM 1338 O O . PHE A 1 159 ? 30.267 35.598 19.840 1.00 40.00 159 PHE A O 1
ATOM 1345 N N . SER A 1 160 ? 30.971 36.667 21.716 1.00 45.00 160 SER A N 1
ATOM 1346 C CA . SER A 1 160 ? 29.809 37.443 22.159 1.00 45.00 160 SER A CA 1
ATOM 1347 C C . SER A 1 160 ? 28.557 37.329 21.278 1.00 45.00 160 SER A C 1
ATOM 1349 O O . SER A 1 160 ? 28.513 37.846 20.160 1.00 45.00 160 SER A O 1
ATOM 1351 N N . VAL A 1 161 ? 27.520 36.678 21.814 1.00 45.22 161 VAL A N 1
ATOM 1352 C CA . VAL A 1 161 ? 26.207 36.495 21.183 1.00 45.22 161 VAL A CA 1
ATOM 1353 C C . VAL A 1 161 ? 25.523 37.856 21.011 1.00 45.22 161 VAL A C 1
ATOM 1355 O O . VAL A 1 161 ? 24.690 38.270 21.808 1.00 45.22 161 VAL A O 1
ATOM 1358 N N . HIS A 1 162 ? 25.860 38.568 19.941 1.00 48.47 162 HIS A N 1
ATOM 1359 C CA . HIS A 1 162 ? 24.890 39.398 19.247 1.00 48.47 162 HIS A CA 1
ATOM 1360 C C . HIS A 1 162 ? 24.224 38.499 18.220 1.00 48.47 162 HIS A C 1
ATOM 1362 O O . HIS A 1 162 ? 24.839 38.116 17.224 1.00 48.47 162 HIS A O 1
ATOM 1368 N N . PHE A 1 163 ? 22.970 38.144 18.492 1.00 46.25 163 PHE A N 1
ATOM 1369 C CA . PHE A 1 163 ? 22.100 37.387 17.602 1.00 46.25 163 PHE A CA 1
ATOM 1370 C C . PHE A 1 163 ? 21.839 38.226 16.339 1.00 46.25 163 PHE A C 1
ATOM 1372 O O . PHE A 1 163 ? 20.794 38.855 16.176 1.00 46.25 163 PHE A O 1
ATOM 1379 N N . LYS A 1 164 ? 22.825 38.302 15.437 1.00 40.38 164 LYS A N 1
ATOM 1380 C CA . LYS A 1 164 ? 22.595 38.772 14.077 1.00 40.38 164 LYS A CA 1
ATOM 1381 C C . LYS A 1 164 ? 21.644 37.756 13.473 1.00 40.38 164 LYS A C 1
ATOM 1383 O O . LYS A 1 164 ? 22.005 3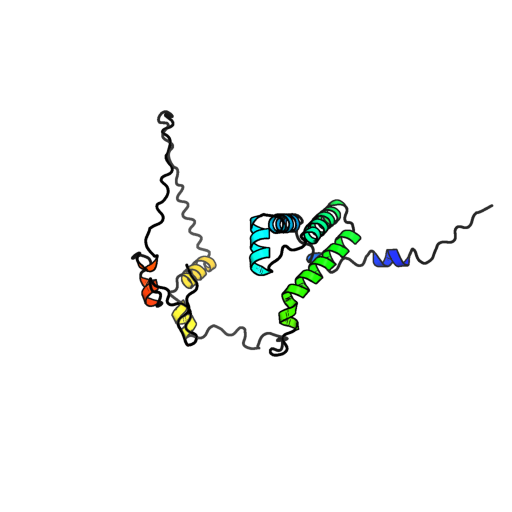6.591 13.339 1.00 40.38 164 LYS A O 1
ATOM 1388 N N . ARG A 1 165 ? 20.418 38.195 13.171 1.00 46.25 165 ARG A N 1
ATOM 1389 C CA . ARG A 1 165 ? 19.457 37.438 12.366 1.00 46.25 165 ARG A CA 1
ATOM 1390 C C . ARG A 1 165 ? 20.213 36.856 11.175 1.00 46.25 165 ARG A C 1
ATOM 1392 O O . ARG A 1 165 ? 20.576 37.591 10.262 1.00 46.25 165 ARG A O 1
ATOM 1399 N N . VAL A 1 166 ? 20.469 35.553 11.213 1.00 45.16 166 VAL A N 1
ATOM 1400 C CA . VAL A 1 166 ? 20.870 34.803 10.032 1.00 45.16 166 VAL A CA 1
ATOM 1401 C C . VAL A 1 166 ? 19.622 34.791 9.170 1.00 45.16 166 VAL A C 1
ATOM 1403 O O . VAL A 1 166 ? 18.689 34.027 9.406 1.00 45.16 166 VAL A O 1
ATOM 1406 N N . THR A 1 167 ? 19.552 35.709 8.214 1.00 46.41 167 THR A N 1
ATOM 1407 C CA . THR A 1 167 ? 18.714 35.502 7.046 1.00 46.41 167 THR A CA 1
ATOM 1408 C C . THR A 1 167 ? 19.165 34.175 6.454 1.00 46.41 167 THR A C 1
ATOM 1410 O O . THR A 1 167 ? 20.311 34.048 6.022 1.00 46.41 167 THR A O 1
ATOM 1413 N N . MET A 1 168 ? 18.297 33.156 6.486 1.00 49.91 168 MET A N 1
ATOM 1414 C CA . MET A 1 168 ? 18.458 32.020 5.586 1.00 49.91 168 MET A CA 1
ATOM 1415 C C . MET A 1 168 ? 18.608 32.626 4.196 1.00 49.91 168 MET A C 1
ATOM 1417 O O . MET A 1 168 ? 17.659 33.206 3.671 1.00 49.91 168 MET A O 1
ATOM 1421 N N . ALA A 1 169 ? 19.806 32.541 3.623 1.00 47.16 169 ALA A N 1
ATOM 1422 C CA . ALA A 1 169 ? 19.938 32.672 2.192 1.00 47.16 169 ALA A CA 1
ATOM 1423 C C . ALA A 1 169 ? 19.107 31.522 1.627 1.00 47.16 169 ALA A C 1
ATOM 1425 O O . ALA A 1 169 ? 19.489 30.352 1.727 1.00 47.16 169 ALA A O 1
ATOM 1426 N N . THR A 1 170 ? 17.922 31.847 1.118 1.00 52.12 170 THR A N 1
ATOM 1427 C CA . THR A 1 170 ? 17.203 30.975 0.205 1.00 52.12 170 THR A CA 1
ATOM 1428 C C . THR A 1 170 ? 18.221 30.563 -0.845 1.00 52.12 170 THR A C 1
ATOM 1430 O O . THR A 1 170 ? 18.790 31.408 -1.537 1.00 52.12 170 THR A O 1
ATOM 1433 N N . ARG A 1 171 ? 18.537 29.265 -0.913 1.00 45.47 171 ARG A N 1
ATOM 1434 C CA . ARG A 1 171 ? 19.295 28.737 -2.044 1.00 45.47 171 ARG A CA 1
ATOM 1435 C C . ARG A 1 171 ? 18.465 29.122 -3.259 1.00 45.47 171 ARG A C 1
ATOM 1437 O O . ARG A 1 171 ? 17.356 28.611 -3.398 1.00 45.47 171 ARG A O 1
ATOM 1444 N N . SER A 1 172 ? 18.946 30.059 -4.074 1.00 48.25 172 SER A N 1
ATOM 1445 C CA . SER A 1 172 ? 18.355 30.271 -5.387 1.00 48.25 172 SER A CA 1
ATOM 1446 C C . SER A 1 172 ? 18.322 28.903 -6.045 1.00 48.25 172 SER A C 1
ATOM 1448 O O . SER A 1 172 ? 19.372 28.284 -6.237 1.00 48.25 172 SER A O 1
ATOM 1450 N N . ALA A 1 173 ? 17.122 28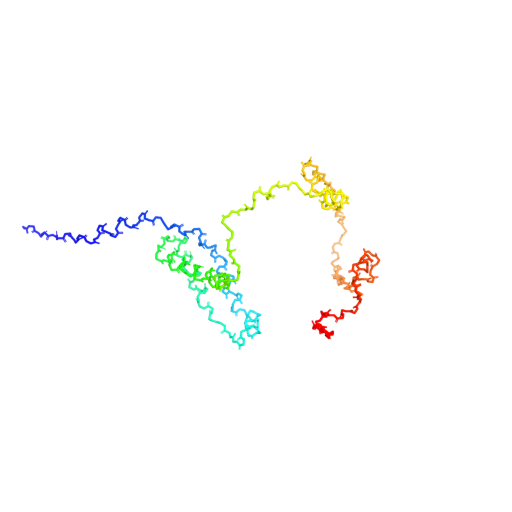.400 -6.329 1.00 52.53 173 ALA A N 1
ATOM 1451 C CA . ALA A 1 173 ? 16.984 27.370 -7.335 1.00 52.53 173 ALA A CA 1
ATOM 1452 C C . ALA A 1 173 ? 17.695 27.927 -8.570 1.00 52.53 173 ALA A C 1
ATOM 1454 O O . ALA A 1 173 ? 17.414 29.054 -8.983 1.00 52.53 173 ALA A O 1
ATOM 1455 N N . SER A 1 174 ? 18.690 27.206 -9.083 1.00 53.09 174 SER A N 1
ATOM 1456 C CA . SER A 1 174 ? 19.297 27.553 -10.360 1.00 53.09 174 SER A CA 1
ATOM 1457 C C . SER A 1 174 ? 18.154 27.683 -11.358 1.00 53.09 174 SER A C 1
ATOM 1459 O O . SER A 1 174 ? 17.450 26.713 -11.621 1.00 53.09 174 SER A O 1
ATOM 1461 N N . THR A 1 175 ? 17.933 28.881 -11.882 1.00 57.72 175 THR A N 1
ATOM 1462 C CA . THR A 1 175 ? 16.841 29.196 -12.814 1.00 57.72 175 THR A CA 1
ATOM 1463 C C . THR A 1 175 ? 17.053 28.577 -14.205 1.00 57.72 175 THR A C 1
ATOM 1465 O O . THR A 1 175 ? 16.414 28.998 -15.162 1.00 57.72 175 THR A O 1
ATOM 1468 N N . GLY A 1 176 ? 17.986 27.629 -14.332 1.00 71.50 176 GLY A N 1
ATOM 1469 C CA . GLY A 1 176 ? 18.387 26.973 -15.571 1.00 71.50 176 GLY A CA 1
ATOM 1470 C C . GLY A 1 176 ? 18.113 25.474 -15.519 1.00 71.50 176 GLY A C 1
ATOM 1471 O O . GLY A 1 176 ? 18.089 24.861 -14.448 1.00 71.50 176 GLY A O 1
ATOM 1472 N N . TYR A 1 177 ? 17.895 24.886 -16.690 1.00 80.56 177 TYR A N 1
ATOM 1473 C CA . TYR A 1 177 ? 17.666 23.449 -16.820 1.00 80.56 177 TYR A CA 1
ATOM 1474 C C . TYR A 1 177 ? 18.964 22.684 -16.542 1.00 80.56 177 TYR A C 1
ATOM 1476 O O . TYR A 1 177 ? 20.049 23.163 -16.859 1.00 80.56 177 TYR A O 1
ATOM 1484 N N . LEU A 1 178 ? 18.872 21.457 -16.015 1.00 82.50 178 LEU A N 1
ATOM 1485 C CA . LEU A 1 178 ? 20.055 20.627 -15.725 1.00 82.50 178 LEU A CA 1
ATOM 1486 C C . LEU A 1 178 ? 20.956 20.430 -16.953 1.00 82.50 178 LEU A C 1
ATOM 1488 O O . LEU A 1 178 ? 22.170 20.377 -16.817 1.00 82.50 178 LEU A O 1
ATOM 1492 N N . ILE A 1 179 ? 20.373 20.399 -18.153 1.00 82.31 179 ILE A N 1
ATOM 1493 C CA . ILE A 1 179 ? 21.096 20.289 -19.428 1.00 82.31 179 ILE A CA 1
ATOM 1494 C C . ILE A 1 179 ? 21.993 21.500 -19.758 1.00 82.31 179 ILE A C 1
ATOM 1496 O O . ILE A 1 179 ? 22.863 21.421 -20.629 1.00 82.31 179 ILE A O 1
ATOM 1500 N N . GLU A 1 180 ? 21.769 22.637 -19.100 1.00 83.81 180 GLU A N 1
ATOM 1501 C CA . GLU A 1 180 ? 22.538 23.871 -19.285 1.00 83.81 180 GLU A CA 1
ATOM 1502 C C . GLU A 1 180 ? 23.728 23.960 -18.320 1.00 83.81 180 GLU A C 1
ATOM 1504 O O . GLU A 1 180 ? 24.653 24.735 -18.562 1.00 83.81 180 GLU A O 1
ATOM 1509 N N . ASP A 1 181 ? 23.744 23.153 -17.257 1.00 85.88 181 ASP A N 1
ATOM 1510 C CA . ASP A 1 181 ? 24.856 23.100 -16.313 1.00 85.88 181 ASP A CA 1
ATOM 1511 C C . ASP A 1 181 ? 25.993 22.236 -16.900 1.00 85.88 181 ASP A C 1
ATOM 1513 O O . ASP A 1 181 ? 25.767 21.073 -17.261 1.00 85.88 181 ASP A O 1
ATOM 1517 N N . PRO A 1 182 ? 27.233 22.761 -16.999 1.00 85.69 182 PRO A N 1
ATOM 1518 C CA . PRO A 1 182 ? 28.375 22.027 -17.546 1.00 85.69 182 PRO A CA 1
ATOM 1519 C C . PRO A 1 182 ? 28.624 20.686 -16.843 1.00 85.69 182 PRO A C 1
ATOM 1521 O O . PRO A 1 182 ? 29.111 19.747 -17.481 1.00 85.69 182 PRO A O 1
ATOM 1524 N N . LYS A 1 183 ? 28.235 20.559 -15.567 1.00 89.62 183 LYS A N 1
ATOM 1525 C CA . LYS A 1 183 ? 28.331 19.313 -14.800 1.00 89.62 183 LYS A CA 1
ATOM 1526 C C . LYS A 1 183 ? 27.463 18.183 -15.371 1.00 89.62 183 LYS A C 1
ATOM 1528 O O . LYS A 1 183 ? 27.824 17.019 -15.216 1.00 89.62 183 LYS A O 1
ATOM 1533 N N . TYR A 1 184 ? 26.349 18.499 -16.031 1.00 86.50 184 TYR A N 1
ATOM 1534 C CA . TYR A 1 184 ? 25.420 17.515 -16.601 1.00 86.50 184 TYR A CA 1
ATOM 1535 C C . TYR A 1 184 ? 25.356 17.590 -18.135 1.00 86.50 184 TYR A C 1
ATOM 1537 O O . TYR A 1 184 ? 24.359 17.217 -18.748 1.00 86.50 184 TYR A O 1
ATOM 1545 N N . SER A 1 185 ? 26.444 18.031 -18.773 1.00 82.00 185 SER A N 1
ATOM 1546 C CA . SER A 1 185 ? 26.563 18.105 -20.237 1.00 82.00 185 SER A CA 1
ATOM 1547 C C . SER A 1 185 ? 26.321 16.763 -20.948 1.00 82.00 185 SER A C 1
ATOM 1549 O O . SER A 1 185 ? 25.750 16.769 -22.037 1.00 82.00 185 SER A O 1
ATOM 1551 N N . PHE A 1 186 ? 26.629 15.628 -20.304 1.00 88.31 186 PHE A N 1
ATOM 1552 C CA . PHE A 1 186 ? 26.364 14.274 -20.821 1.00 88.31 186 PHE A CA 1
ATOM 1553 C C . PHE A 1 186 ? 24.875 13.987 -21.097 1.00 88.31 186 PHE A C 1
ATOM 1555 O O . PHE A 1 186 ? 24.551 13.065 -21.840 1.00 88.31 186 PHE A O 1
ATOM 1562 N N . LEU A 1 187 ? 23.947 14.762 -20.518 1.00 84.44 187 LEU A N 1
ATOM 1563 C CA . LEU A 1 187 ? 22.513 14.621 -20.793 1.00 84.44 187 LEU A CA 1
ATOM 1564 C C . LEU A 1 187 ? 22.188 14.898 -22.272 1.00 84.44 187 LEU A C 1
ATOM 1566 O O . LEU A 1 187 ? 21.259 14.298 -22.806 1.00 84.44 187 LEU A O 1
ATOM 1570 N N . LYS A 1 188 ? 22.981 15.743 -22.950 1.00 84.44 188 LYS A N 1
ATOM 1571 C CA . LYS A 1 188 ? 22.852 16.001 -24.397 1.00 84.44 188 LYS A CA 1
ATOM 1572 C C . LYS A 1 188 ? 23.215 14.774 -25.229 1.00 84.44 188 LYS A C 1
ATOM 1574 O O . LYS A 1 188 ? 22.537 14.477 -26.205 1.00 84.44 188 LYS A O 1
ATOM 1579 N N . ASP A 1 189 ? 24.226 14.023 -24.799 1.00 82.81 189 ASP A N 1
ATOM 1580 C CA . ASP A 1 189 ? 24.659 12.794 -25.476 1.00 82.81 189 ASP A CA 1
ATOM 1581 C C . ASP A 1 189 ? 23.620 11.669 -25.332 1.00 82.81 189 ASP A C 1
ATOM 1583 O O . ASP A 1 189 ? 23.546 10.769 -26.165 1.00 82.81 189 ASP A O 1
ATOM 1587 N N . LEU A 1 190 ? 22.770 11.748 -24.301 1.00 81.81 190 LEU A N 1
ATOM 1588 C CA . LEU A 1 190 ? 21.610 10.873 -24.104 1.00 81.81 190 LEU A CA 1
ATOM 1589 C C . LEU A 1 190 ? 20.373 11.308 -24.911 1.00 81.81 190 LEU A C 1
ATOM 1591 O O . LEU A 1 190 ? 19.313 10.699 -24.770 1.00 81.81 190 LEU A O 1
ATOM 1595 N N . GLY A 1 191 ? 20.488 12.350 -25.741 1.00 76.38 191 GLY A N 1
ATOM 1596 C CA . GLY A 1 191 ? 19.396 12.860 -26.573 1.00 76.38 191 GLY A CA 1
ATOM 1597 C C . GLY A 1 191 ? 18.335 13.646 -25.802 1.00 76.38 191 GLY A C 1
ATOM 1598 O O . GLY A 1 191 ? 17.229 13.830 -26.304 1.00 76.38 191 GLY A O 1
ATOM 1599 N N . LEU A 1 192 ? 18.636 14.093 -24.578 1.00 79.75 192 LEU A N 1
ATOM 1600 C CA . LEU A 1 192 ? 17.762 15.016 -23.861 1.00 79.75 192 LEU A CA 1
ATOM 1601 C C . LEU A 1 192 ? 17.957 16.419 -24.427 1.00 79.75 192 LEU A C 1
ATOM 1603 O O . LEU A 1 192 ? 19.078 16.840 -24.704 1.00 79.75 192 LEU A O 1
ATOM 1607 N N . GLU A 1 193 ? 16.863 17.159 -24.550 1.00 77.56 193 GLU A N 1
ATOM 1608 C CA . GLU A 1 193 ? 16.850 18.539 -25.023 1.00 77.56 193 GLU A CA 1
ATOM 1609 C C . GLU A 1 193 ? 16.119 19.431 -24.017 1.00 77.56 193 GLU A C 1
ATOM 1611 O O . GLU A 1 193 ? 15.338 18.962 -23.188 1.00 77.56 193 GLU A O 1
ATOM 1616 N N . LYS A 1 194 ? 16.362 20.745 -24.089 1.00 79.31 194 LYS A N 1
ATOM 1617 C CA . LYS A 1 194 ? 15.670 21.730 -23.241 1.00 79.31 194 LYS A CA 1
ATOM 1618 C C . LYS A 1 194 ? 14.154 21.710 -23.462 1.00 79.31 194 LYS A C 1
ATOM 1620 O O . LYS A 1 194 ? 13.394 21.925 -22.523 1.00 79.31 194 LYS A O 1
ATOM 1625 N N . HIS A 1 195 ? 13.727 21.467 -24.699 1.00 72.69 195 HIS A N 1
ATOM 1626 C CA . HIS A 1 195 ? 12.324 21.368 -25.067 1.00 72.69 195 HIS A CA 1
ATOM 1627 C C . HIS A 1 195 ? 11.934 19.892 -25.172 1.00 72.69 195 HIS A C 1
ATOM 1629 O O . HIS A 1 195 ? 12.330 19.204 -26.109 1.00 72.69 195 HIS A O 1
ATOM 1635 N N . ASN A 1 196 ? 11.133 19.398 -24.227 1.00 68.44 196 ASN A N 1
ATOM 1636 C CA . ASN A 1 196 ? 10.605 18.041 -24.302 1.00 68.44 196 ASN A CA 1
ATOM 1637 C C . ASN A 1 196 ? 9.525 17.984 -25.391 1.00 68.44 196 ASN A C 1
ATOM 1639 O O . ASN A 1 196 ? 8.415 18.475 -25.211 1.00 68.44 196 ASN A O 1
ATOM 1643 N N . VAL A 1 197 ? 9.860 17.408 -26.543 1.00 64.75 197 VAL A N 1
ATOM 1644 C CA . VAL A 1 197 ? 8.922 17.204 -27.659 1.00 64.75 197 VAL A CA 1
ATOM 1645 C C . VAL A 1 197 ? 7.845 16.148 -27.351 1.00 64.75 197 VAL A C 1
ATOM 1647 O O . VAL A 1 197 ? 6.864 16.029 -28.084 1.00 64.75 197 VAL A O 1
ATOM 1650 N N . GLY A 1 198 ? 7.952 15.454 -26.212 1.00 66.06 198 GLY A N 1
ATOM 1651 C CA . GLY A 1 198 ? 6.989 14.470 -25.740 1.00 66.06 198 GLY A CA 1
ATOM 1652 C C . GLY A 1 198 ? 7.233 13.081 -26.325 1.00 66.06 198 GLY A C 1
ATOM 1653 O O . GLY A 1 198 ? 8.328 12.765 -26.784 1.00 66.06 198 GLY A O 1
ATOM 1654 N N . VAL A 1 199 ? 6.212 12.224 -26.292 1.00 60.97 199 VAL A N 1
ATOM 1655 C CA . VAL A 1 199 ? 6.299 10.852 -26.820 1.00 60.97 199 VAL A CA 1
ATOM 1656 C C . VAL A 1 199 ? 5.710 10.821 -28.231 1.00 60.97 199 VAL A C 1
ATOM 1658 O O . VAL A 1 199 ? 4.601 11.307 -28.462 1.00 60.97 199 VAL A O 1
ATOM 1661 N N . PHE A 1 200 ? 6.451 10.260 -29.190 1.00 53.34 200 PHE A N 1
ATOM 1662 C CA . PHE A 1 200 ? 6.051 10.216 -30.595 1.00 53.34 200 PHE A CA 1
ATOM 1663 C C . PHE A 1 200 ? 5.298 8.922 -30.934 1.00 53.34 200 PHE A C 1
ATOM 1665 O O . PHE A 1 200 ? 5.902 7.868 -31.109 1.00 53.34 200 PHE A O 1
ATOM 1672 N N . ASN A 1 201 ? 3.975 9.031 -31.095 1.00 60.50 201 ASN A N 1
ATOM 1673 C CA . ASN A 1 201 ? 3.089 7.926 -31.497 1.00 60.50 201 ASN A CA 1
ATOM 1674 C C . ASN A 1 201 ? 2.399 8.218 -32.850 1.00 60.50 201 ASN A C 1
ATOM 1676 O O . ASN A 1 201 ? 1.210 7.954 -33.014 1.00 60.50 201 ASN A O 1
ATOM 1680 N N . GLY A 1 202 ? 3.112 8.844 -33.797 1.00 69.81 202 GLY A N 1
ATOM 1681 C CA . GLY A 1 202 ? 2.582 9.297 -35.098 1.00 69.81 202 GLY A CA 1
ATOM 1682 C C . GLY A 1 202 ? 2.198 10.785 -35.160 1.00 69.81 202 GLY A C 1
ATOM 1683 O O . GLY A 1 202 ? 2.098 11.348 -36.245 1.00 69.81 202 GLY A O 1
ATOM 1684 N N . GLN A 1 203 ? 2.060 11.446 -34.010 1.00 52.94 203 GLN A N 1
ATOM 1685 C CA . GLN A 1 203 ? 2.061 12.904 -33.837 1.00 52.94 203 GLN A CA 1
ATOM 1686 C C . GLN A 1 203 ? 2.770 13.215 -32.512 1.00 52.94 203 GLN A C 1
ATOM 1688 O O . GLN A 1 203 ? 2.620 12.455 -31.551 1.00 52.94 203 GLN A O 1
ATOM 1693 N N . TRP A 1 204 ? 3.542 14.302 -32.454 1.00 59.47 204 TRP A N 1
ATOM 1694 C CA . TRP A 1 204 ? 4.185 14.740 -31.213 1.00 59.47 204 TRP A CA 1
ATOM 1695 C C . TRP A 1 204 ? 3.125 15.157 -30.190 1.00 59.47 204 TRP A C 1
ATOM 1697 O O . TRP A 1 204 ? 2.293 16.021 -30.471 1.00 59.47 204 TRP A O 1
ATOM 1707 N N . LYS A 1 205 ? 3.141 14.528 -29.012 1.00 58.75 205 LYS A N 1
ATOM 1708 C CA . LYS A 1 205 ? 2.297 14.896 -27.871 1.00 58.75 205 LYS A CA 1
ATOM 1709 C C . LYS A 1 205 ? 3.168 15.025 -26.629 1.00 58.75 205 LYS A C 1
ATOM 1711 O O . LYS A 1 205 ? 3.744 14.037 -26.175 1.00 58.75 205 LYS A O 1
ATOM 1716 N N . ALA A 1 206 ? 3.221 16.227 -26.068 1.00 60.34 206 ALA A N 1
ATOM 1717 C CA . ALA A 1 206 ? 3.778 16.493 -24.750 1.00 60.34 206 ALA A CA 1
ATOM 1718 C C . ALA A 1 206 ? 2.642 16.931 -23.815 1.00 60.34 206 ALA A C 1
ATOM 1720 O O . ALA A 1 206 ? 1.839 17.788 -24.173 1.00 60.34 206 ALA A O 1
ATOM 1721 N N . THR A 1 207 ? 2.565 16.331 -22.629 1.00 54.59 207 THR A N 1
ATOM 1722 C CA . THR A 1 207 ? 1.744 16.812 -21.508 1.00 54.59 207 THR A CA 1
ATOM 1723 C C . THR A 1 207 ? 2.697 17.183 -20.388 1.00 54.59 207 THR A C 1
ATOM 1725 O O . THR A 1 207 ? 3.172 16.314 -19.659 1.00 54.59 207 THR A O 1
ATOM 1728 N N . GLY A 1 208 ? 3.016 18.467 -20.317 1.00 53.97 208 GLY A N 1
ATOM 1729 C CA . GLY A 1 208 ? 3.836 19.067 -19.279 1.00 53.97 208 GLY A CA 1
ATOM 1730 C C . GLY A 1 208 ? 3.753 20.576 -19.433 1.00 53.97 208 GLY A C 1
ATOM 1731 O O . GLY A 1 208 ? 4.559 21.141 -20.166 1.00 53.97 208 GLY A O 1
ATOM 1732 N N . ASP A 1 209 ? 2.736 21.170 -18.808 1.00 37.69 209 ASP A N 1
ATOM 1733 C CA . ASP A 1 209 ? 2.791 22.577 -18.393 1.00 37.69 209 ASP A CA 1
ATOM 1734 C C . ASP A 1 209 ? 3.723 22.706 -17.177 1.00 37.69 209 ASP A C 1
ATOM 1736 O O . ASP A 1 209 ? 3.705 21.784 -16.320 1.00 37.69 209 ASP A O 1
#

Foldseek 3Di:
DDDDDDDDPVVVVVVVCVPPDPPQLVLQDDLVVLVVQLCLLPDPVNQVVCCVVPVHRDDSVVSVLLSVLSVCCVPVVDPVSSVSNSVVSVVVVCVVCVVVVPDPPDDDDPDDPPCPPPDDPPVVCVVCCPDPVNVVVVCVVVVPPPPPPPVPPPPPDPDDDPPPPPPPPPPPPPPDDLCPDPVNVCVVVVVDDPDPQPDDPPHGDDDDD

Sequence (209 aa):
MSTTEKEDPNTEKLDESLETELIDEWMIRQCSLYKDEYNECTSIKGRFHQYFIYGETLDCNQWKKDYNNCCKWVEERDLRAAETLIESEKARRYLRLQNHYRNDIWKKRDSPPSDWDKPLPDWITKRDENTYLALKAKELKEGSDKIDNKSTCSVITVFSVHFKRVTMATRSASTGYLIEDPKYSFLKDLGLEKHNVGVFNGQWKATGD

pLDDT: mean 78.77, std 20.14, range [37.69, 98.12]